Protein AF-A0A520A4F1-F1 (afdb_monomer_lite)

Sequence (373 aa):
MKKTLIKIIIFLSLLLLVQLSFAQDQNRQKASIIMQDRTLSKILEEIKEKYNVNFSFNNNELQPGRKVSLVVNNENLKQVLDKLCIAANLTWQKVGKHIILKSAPAGPRQSPAISISTIRGQVIDRDSKVPISGALIELIDETVLRTVSSELNGDFSIRKQLVGRYTIRVSQQGFLQAQLPGVLLTAGKDIVLTIELTESSRTVKEVLITRSRDNQKAGNELVGVSARAFSVEETSRYAASLSDPARMALSFAGVSNNNDLNNDIVIRGNSPKGLQWRLEGIEINNPNHFGEEGSSGGGVSMISANMLDRSDFLTGAFPEGFTAPGLAGVVEGRAPGTGFTGVGIGGVVTGAVGGGGLSLVGSVGFSSGGVSS

Foldseek 3Di:
DVVVVVVVVVVVVVVVVVVVVVPPDLQPQWDWDWDAFDFQLVVVVVLCVRSVAAEDEDCVFQVRRDTFGDGGDGGGSVVRQVRRCVRSQWDWDDDPRYIYIGRNDPDPPVPVVQQWAKEKEFEAAPPVRQTDFQKWKWKDDPPDIDIDTAHPRRIDMDGGDGFDFTKIWIDDPQWDIDIDGGPGRDGPDYHYDYHHTYGDPDDDDDPPPDPPDPQQDDPDPQAPPQKGKDAQVQCVPDPPSQLFVLCVCCVDPQWDDPDPQKSQTQHVNAHLQLEWEEEPLHTDNEQDDDDDVSDSIHRGGVDGSVQFGMKMKGQDDDDPSPDDPRHRIYIYTYGPPPPPPDDDDDDDDDDDDDDDDDDPPDDDDDDDDDDDD

Secondary structure (DSSP, 8-state):
-HHHHHHHHHHHHHHHHHHHHH---GGG--EEEEEEEEEHHHHHHHHHHHHT-EEEE-HHHH-TT-EEEEEEEEE-HHHHHHHHHHHHTEEEEEETTEEEEEEPP--S-------EEEEEEEEEETTT--B-TT-EEEEE-SS-EEEEE--T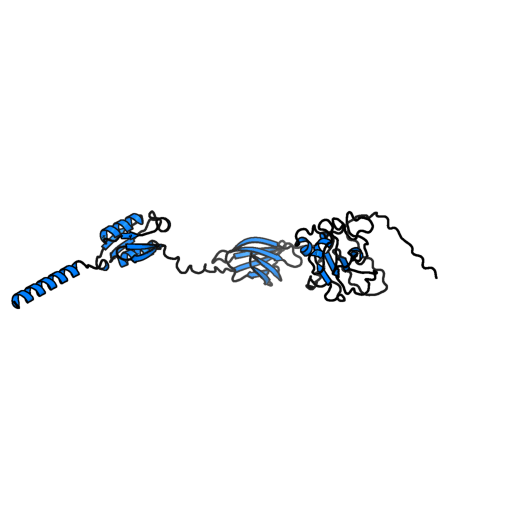TSEEEEEEEESEEEEEEEE-TTBPPEEEEEEEEPTT--EEEEEEEPB---------------TTS-S-TT--TTEEEEEHHHHHHSTT-TT-HHHHHTTSTTEE-S-TTS---EETTB-GGGEEEEETTEEES--EETPPTT-S--SEESS-GGG-SEEEEESS---TT---TT--EEEEEE-TT-------S----PPP--S------------------

Radius of gyration: 42.57 Å; chains: 1; bounding box: 113×38×130 Å

Structure (mmCIF, N/CA/C/O backbone):
data_AF-A0A520A4F1-F1
#
_entry.id   AF-A0A520A4F1-F1
#
loop_
_atom_site.group_PDB
_atom_site.id
_atom_site.type_symbol
_atom_site.label_atom_id
_atom_site.label_alt_id
_atom_site.label_comp_id
_atom_site.label_asym_id
_atom_site.label_entity_id
_atom_site.label_seq_id
_atom_site.pdbx_PDB_ins_code
_atom_site.Cartn_x
_atom_site.Cartn_y
_atom_site.Cartn_z
_atom_site.occupancy
_atom_site.B_iso_or_equiv
_atom_site.auth_seq_id
_atom_site.auth_comp_id
_atom_site.auth_asym_id
_atom_site.auth_atom_id
_atom_site.pdbx_PDB_model_num
ATOM 1 N N . MET A 1 1 ? 81.205 11.493 -60.906 1.00 65.88 1 MET A N 1
ATOM 2 C CA . MET A 1 1 ? 80.530 11.453 -59.586 1.00 65.88 1 MET A CA 1
ATOM 3 C C . MET A 1 1 ? 79.120 12.051 -59.608 1.00 65.88 1 MET A C 1
ATOM 5 O O . MET A 1 1 ? 78.191 11.339 -59.259 1.00 65.88 1 MET A O 1
ATOM 9 N N . LYS A 1 2 ? 78.899 13.290 -60.087 1.00 70.62 2 LYS A N 1
ATOM 10 C CA . LYS A 1 2 ? 77.552 13.916 -60.102 1.00 70.62 2 LYS A CA 1
ATOM 11 C C . LYS A 1 2 ? 76.478 13.130 -60.882 1.00 70.62 2 LYS A C 1
ATOM 13 O O . LYS A 1 2 ? 75.366 12.974 -60.396 1.00 70.62 2 LYS A O 1
ATOM 18 N N . LYS A 1 3 ? 76.812 12.568 -62.054 1.00 72.25 3 LYS A N 1
ATOM 19 C CA . LYS A 1 3 ? 75.859 11.782 -62.872 1.00 72.25 3 LYS A CA 1
ATOM 20 C C . LYS A 1 3 ? 75.471 10.438 -62.234 1.00 72.25 3 LYS A C 1
ATOM 22 O O . LYS A 1 3 ? 74.340 9.996 -62.397 1.00 72.25 3 LYS A O 1
ATOM 27 N N . THR A 1 4 ? 76.385 9.802 -61.502 1.00 78.69 4 THR A N 1
ATOM 28 C CA . THR A 1 4 ? 76.130 8.546 -60.777 1.00 78.69 4 THR A CA 1
ATOM 29 C C . THR A 1 4 ? 75.262 8.786 -59.542 1.00 78.69 4 THR A C 1
ATOM 31 O O . THR A 1 4 ? 74.336 8.024 -59.294 1.00 78.69 4 THR A O 1
ATOM 34 N N . LEU A 1 5 ? 75.491 9.899 -58.837 1.00 82.12 5 LEU A N 1
ATOM 35 C CA . LEU A 1 5 ? 74.690 10.307 -57.681 1.00 82.12 5 LEU A CA 1
ATOM 36 C C . LEU A 1 5 ? 73.230 10.610 -58.067 1.00 82.12 5 LEU A C 1
ATOM 38 O O . LEU A 1 5 ? 72.310 10.150 -57.400 1.00 82.12 5 LEU A O 1
ATOM 42 N N . ILE A 1 6 ? 73.009 11.304 -59.189 1.00 85.69 6 ILE A N 1
ATOM 43 C CA . ILE A 1 6 ? 71.658 11.612 -59.692 1.00 85.69 6 ILE A CA 1
ATOM 44 C C . ILE A 1 6 ? 70.889 10.332 -60.057 1.00 85.69 6 ILE A C 1
ATOM 46 O O . ILE A 1 6 ? 69.712 10.213 -59.729 1.00 85.69 6 ILE A O 1
ATOM 50 N N . LYS A 1 7 ? 71.547 9.342 -60.676 1.00 79.00 7 LYS A N 1
ATOM 51 C CA . LYS A 1 7 ? 70.909 8.058 -61.014 1.00 79.00 7 LYS A CA 1
ATOM 52 C C . LYS A 1 7 ? 70.479 7.270 -59.772 1.00 79.00 7 LYS A C 1
ATOM 54 O O . LYS A 1 7 ? 69.404 6.680 -59.783 1.00 79.00 7 LYS A O 1
ATOM 59 N N . ILE A 1 8 ? 71.278 7.296 -58.703 1.00 83.19 8 ILE A N 1
ATOM 60 C CA . ILE A 1 8 ? 70.952 6.620 -57.436 1.00 83.19 8 ILE A CA 1
ATOM 61 C C . ILE A 1 8 ? 69.772 7.306 -56.739 1.00 83.19 8 ILE A C 1
ATOM 63 O O . ILE A 1 8 ? 68.870 6.622 -56.268 1.00 83.19 8 ILE A O 1
ATOM 67 N N . ILE A 1 9 ? 69.728 8.642 -56.731 1.00 84.69 9 ILE A N 1
ATOM 68 C CA . ILE A 1 9 ? 68.615 9.399 -56.133 1.00 84.69 9 ILE A CA 1
ATOM 69 C C . ILE A 1 9 ? 67.300 9.132 -56.880 1.00 84.69 9 ILE A C 1
ATOM 71 O O . ILE A 1 9 ? 66.272 8.925 -56.242 1.00 84.69 9 ILE A O 1
ATOM 75 N N . ILE A 1 10 ? 67.331 9.076 -58.216 1.00 84.69 10 ILE A N 1
ATOM 76 C CA . ILE A 1 10 ? 66.144 8.758 -59.026 1.00 84.69 10 ILE A CA 1
ATOM 77 C C . ILE A 1 10 ? 65.692 7.311 -58.792 1.00 84.69 10 ILE A C 1
ATOM 79 O O . ILE A 1 10 ? 64.500 7.060 -58.661 1.00 84.69 10 ILE A O 1
ATOM 83 N N . PHE A 1 11 ? 66.620 6.356 -58.690 1.00 83.31 11 PHE A N 1
ATOM 84 C CA . PHE A 1 11 ? 66.272 4.963 -58.403 1.00 83.31 11 PHE A CA 1
ATOM 85 C C . PHE A 1 11 ? 65.670 4.797 -56.999 1.00 83.31 11 PHE A C 1
ATOM 87 O O . PHE A 1 11 ? 64.677 4.093 -56.837 1.00 83.31 11 PHE A O 1
ATOM 94 N N . LEU A 1 12 ? 66.217 5.489 -55.995 1.00 81.25 12 LEU A N 1
ATOM 95 C CA . LEU A 1 12 ? 65.713 5.444 -54.623 1.00 81.25 12 LEU A CA 1
ATOM 96 C C . LEU A 1 12 ? 64.347 6.139 -54.486 1.00 81.25 12 LEU A C 1
ATOM 98 O O . LEU A 1 12 ? 63.491 5.643 -53.757 1.00 81.25 12 LEU A O 1
ATOM 102 N N . SER A 1 13 ? 64.102 7.237 -55.215 1.00 78.69 13 SER A N 1
ATOM 103 C CA . SER A 1 13 ? 62.784 7.889 -55.227 1.00 78.69 13 SER A CA 1
ATOM 104 C C . SER A 1 13 ? 61.736 7.050 -55.961 1.00 78.69 13 SER A C 1
ATOM 106 O O . SER A 1 13 ? 60.597 6.961 -55.504 1.00 78.69 13 SER A O 1
ATOM 108 N N . LEU A 1 14 ? 62.129 6.360 -57.038 1.00 78.44 14 LEU A N 1
ATOM 109 C CA . LEU A 1 14 ? 61.260 5.430 -57.755 1.00 78.44 14 LEU A CA 1
ATOM 110 C C . LEU A 1 14 ? 60.917 4.206 -56.888 1.00 78.44 14 LEU A C 1
ATOM 112 O O . LEU A 1 14 ? 59.767 3.776 -56.866 1.00 78.44 14 LEU A O 1
ATOM 116 N N . LEU A 1 15 ? 61.875 3.699 -56.104 1.00 74.81 15 LEU A N 1
ATOM 117 C CA . LEU A 1 15 ? 61.645 2.618 -55.140 1.00 74.81 15 LEU A CA 1
ATOM 118 C C . LEU A 1 15 ? 60.702 3.054 -53.998 1.00 74.81 15 LEU A C 1
ATOM 120 O O . LEU A 1 15 ? 59.860 2.271 -53.559 1.00 74.81 15 LEU A O 1
ATOM 124 N N . LEU A 1 16 ? 60.786 4.318 -53.564 1.00 70.88 16 LEU A N 1
ATOM 125 C CA . LEU A 1 16 ? 59.892 4.907 -52.559 1.00 70.88 16 LEU A CA 1
ATOM 126 C C . LEU A 1 16 ? 58.451 5.076 -53.088 1.00 70.88 16 LEU A C 1
ATOM 128 O O . LEU A 1 16 ? 57.489 4.836 -52.361 1.00 70.88 16 LE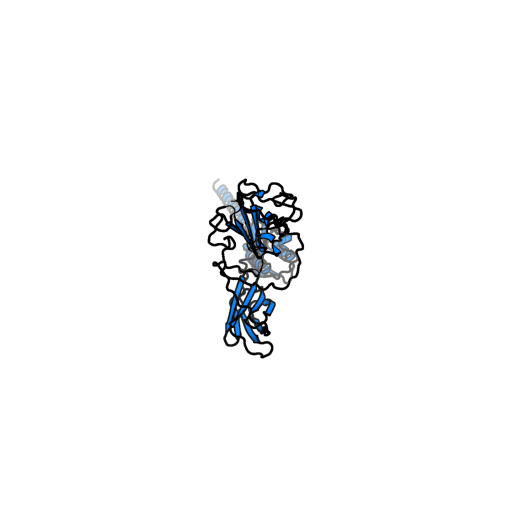U A O 1
ATOM 132 N N . LEU A 1 17 ? 58.292 5.420 -54.372 1.00 64.38 17 LEU A N 1
ATOM 133 C CA . LEU A 1 17 ? 56.993 5.524 -55.056 1.00 64.38 17 LEU A CA 1
ATOM 134 C C . LEU A 1 17 ? 56.294 4.161 -55.226 1.00 64.38 17 LEU A C 1
ATOM 136 O O . LEU A 1 17 ? 55.066 4.082 -55.149 1.00 64.38 17 LEU A O 1
ATOM 140 N N . VAL A 1 18 ? 57.056 3.074 -55.389 1.00 62.28 18 VAL A N 1
ATOM 141 C CA . VAL A 1 18 ? 56.505 1.707 -55.448 1.00 62.28 18 VAL A CA 1
ATOM 142 C C . VAL A 1 18 ? 56.001 1.244 -54.072 1.00 62.28 18 VAL A C 1
ATOM 144 O O . VAL A 1 18 ? 54.952 0.606 -53.992 1.00 62.28 18 VAL A O 1
ATOM 147 N N . GLN A 1 19 ? 56.668 1.625 -52.975 1.00 55.28 19 GLN A N 1
ATOM 148 C CA . GLN A 1 19 ? 56.235 1.306 -51.600 1.00 55.28 19 GLN A CA 1
ATOM 149 C C . GLN A 1 19 ? 54.897 1.980 -51.233 1.00 55.28 19 GLN A C 1
ATOM 151 O O . GLN A 1 19 ? 54.063 1.379 -50.556 1.00 55.28 19 GLN A O 1
ATOM 156 N N . LEU A 1 20 ? 54.640 3.189 -51.746 1.00 50.09 20 LEU A N 1
ATOM 157 C CA . LEU A 1 20 ? 53.364 3.899 -51.570 1.00 50.09 20 LEU A CA 1
ATOM 158 C C . LEU A 1 20 ? 52.185 3.211 -52.283 1.00 50.09 20 LEU A C 1
ATOM 160 O O . LEU A 1 20 ? 51.043 3.368 -51.859 1.00 50.09 20 LEU A O 1
ATOM 164 N N . SER A 1 21 ? 52.446 2.406 -53.318 1.00 50.44 21 SER A N 1
ATOM 165 C CA . SER A 1 21 ? 51.401 1.648 -54.025 1.00 50.44 21 SER A CA 1
ATOM 166 C C . SER A 1 21 ? 50.968 0.383 -53.273 1.00 50.44 21 SER A C 1
ATOM 168 O O . SER A 1 21 ? 49.830 -0.053 -53.425 1.00 50.44 21 SER A O 1
ATOM 170 N N . PHE A 1 22 ? 51.829 -0.176 -52.413 1.00 47.44 22 PHE A N 1
ATOM 171 C CA . PHE A 1 22 ? 51.475 -1.287 -51.515 1.00 47.44 22 PHE A CA 1
ATOM 172 C C . PHE A 1 22 ? 50.854 -0.826 -50.188 1.00 47.44 22 PHE A C 1
ATOM 174 O O . PHE A 1 22 ? 50.345 -1.648 -49.428 1.00 47.44 22 PHE A O 1
ATOM 181 N N . ALA A 1 23 ? 50.795 0.484 -49.940 1.00 43.09 23 ALA A N 1
ATOM 182 C CA . ALA A 1 23 ? 49.946 1.086 -48.918 1.00 43.09 23 ALA A CA 1
ATOM 183 C C . ALA A 1 23 ? 48.540 1.381 -49.481 1.00 43.09 23 ALA A C 1
ATOM 185 O O . ALA A 1 23 ? 48.006 2.477 -49.320 1.00 43.09 23 ALA A O 1
ATOM 186 N N . GLN A 1 24 ? 47.932 0.422 -50.191 1.00 48.03 24 GLN A N 1
ATOM 187 C CA . GLN A 1 24 ? 46.536 0.553 -50.599 1.00 48.03 24 GLN A CA 1
ATOM 188 C C . GLN A 1 24 ? 45.642 0.541 -49.355 1.00 48.03 24 GLN A C 1
ATOM 190 O O . GLN A 1 24 ? 45.487 -0.471 -48.674 1.00 48.03 24 GLN A O 1
ATOM 195 N N . ASP A 1 25 ? 45.049 1.698 -49.073 1.00 51.84 25 ASP A N 1
ATOM 196 C CA . ASP A 1 25 ? 43.982 1.867 -48.098 1.00 51.84 25 ASP A CA 1
ATOM 197 C C . ASP A 1 25 ? 42.851 0.861 -48.383 1.00 51.84 25 ASP A C 1
ATOM 199 O O . ASP A 1 25 ? 42.202 0.910 -49.434 1.00 51.84 25 ASP A O 1
ATOM 203 N N . GLN A 1 26 ? 42.598 -0.049 -47.435 1.00 51.59 26 GLN A N 1
ATOM 204 C CA . GLN A 1 26 ? 41.524 -1.053 -47.511 1.00 51.59 26 GLN A CA 1
ATOM 205 C C . GLN A 1 26 ? 40.138 -0.432 -47.756 1.00 51.59 26 GLN A C 1
ATOM 207 O O . GLN A 1 26 ? 39.210 -1.113 -48.185 1.00 51.59 26 GLN A O 1
ATOM 212 N N . ASN A 1 27 ? 39.994 0.876 -47.538 1.00 53.12 27 ASN A N 1
ATOM 213 C CA . ASN A 1 27 ? 38.765 1.624 -47.758 1.00 53.12 27 ASN A CA 1
ATOM 214 C C . ASN A 1 27 ? 38.456 1.943 -49.242 1.00 53.12 27 ASN A C 1
ATOM 216 O O . ASN A 1 27 ? 37.403 2.511 -49.535 1.00 53.12 27 ASN A O 1
ATOM 220 N N . ARG A 1 28 ? 39.342 1.593 -50.192 1.00 54.12 28 ARG A N 1
ATOM 221 C CA . ARG A 1 28 ? 39.099 1.746 -51.646 1.00 54.12 28 ARG A CA 1
ATOM 222 C C . ARG A 1 28 ? 38.634 0.472 -52.355 1.00 54.12 28 ARG A C 1
ATOM 224 O O . ARG A 1 28 ? 38.120 0.572 -53.469 1.00 54.12 28 ARG A O 1
ATOM 231 N N . GLN A 1 29 ? 38.795 -0.700 -51.741 1.00 56.78 29 GLN A N 1
ATOM 232 C CA . GLN A 1 29 ? 38.310 -1.960 -52.306 1.00 56.78 29 GLN A CA 1
ATOM 233 C C . GLN A 1 29 ? 36.780 -1.984 -52.233 1.00 56.78 29 GLN A C 1
ATOM 235 O O . GLN A 1 29 ? 36.210 -1.725 -51.175 1.00 56.78 29 GLN A O 1
ATOM 240 N N . LYS A 1 30 ? 36.111 -2.249 -53.359 1.00 53.59 30 LYS A N 1
ATOM 241 C CA . LYS A 1 30 ? 34.648 -2.306 -53.432 1.00 53.59 30 LYS A CA 1
ATOM 242 C C . LYS A 1 30 ? 34.179 -3.725 -53.712 1.00 53.59 30 LYS A C 1
ATOM 244 O O . LYS A 1 30 ? 34.773 -4.431 -54.524 1.00 53.59 30 LYS A O 1
ATOM 249 N N . ALA A 1 31 ? 33.099 -4.127 -53.055 1.00 56.66 31 ALA A N 1
ATOM 250 C CA . ALA A 1 31 ? 32.526 -5.455 -53.188 1.00 56.66 31 ALA A CA 1
ATOM 251 C C . ALA A 1 31 ? 31.014 -5.387 -53.372 1.00 56.66 31 ALA A C 1
ATOM 253 O O . ALA A 1 31 ? 30.330 -4.688 -52.630 1.00 56.66 31 ALA A O 1
ATOM 254 N N . SER A 1 32 ? 30.485 -6.178 -54.302 1.00 46.00 32 SER A N 1
ATOM 255 C CA . SER A 1 32 ? 29.077 -6.582 -54.279 1.00 46.00 32 SER A CA 1
ATOM 256 C C . SER A 1 32 ? 28.985 -7.942 -53.600 1.00 46.00 32 SER A C 1
ATOM 258 O O . SER A 1 32 ? 29.746 -8.851 -53.948 1.00 46.00 32 SER A O 1
ATOM 260 N N . ILE A 1 33 ? 28.127 -8.058 -52.591 1.00 57.69 33 ILE A N 1
ATOM 261 C CA . ILE A 1 33 ? 27.865 -9.304 -51.875 1.00 57.69 33 ILE A CA 1
ATOM 262 C C . ILE A 1 33 ? 26.383 -9.346 -51.494 1.00 57.69 33 ILE A C 1
ATOM 264 O O . ILE A 1 33 ? 25.881 -8.453 -50.814 1.00 57.69 33 ILE A O 1
ATOM 268 N N . ILE A 1 34 ? 25.685 -10.394 -51.923 1.00 53.62 34 ILE A N 1
ATOM 269 C CA . ILE A 1 34 ? 24.286 -10.638 -51.567 1.00 53.62 34 ILE A CA 1
ATOM 270 C C . ILE A 1 34 ? 24.275 -11.843 -50.628 1.00 53.62 34 ILE A C 1
ATOM 272 O O . ILE A 1 34 ? 24.463 -12.972 -51.072 1.00 53.62 34 ILE A O 1
ATOM 276 N N . MET A 1 35 ? 24.076 -11.609 -49.331 1.00 58.72 35 MET A N 1
ATOM 277 C CA . MET A 1 35 ? 23.984 -12.666 -48.322 1.00 58.72 35 MET A CA 1
ATOM 278 C C . MET A 1 35 ? 22.617 -12.602 -47.637 1.00 58.72 35 MET A C 1
ATOM 280 O O . MET A 1 35 ? 22.365 -11.745 -46.793 1.00 58.72 35 MET A O 1
ATOM 284 N N . GLN A 1 36 ? 21.721 -13.515 -48.011 1.00 54.91 36 GLN A N 1
ATOM 285 C CA . GLN A 1 36 ? 20.401 -13.667 -47.394 1.00 54.91 36 GLN A CA 1
ATOM 286 C C . GLN A 1 36 ? 20.412 -14.863 -46.432 1.00 54.91 36 GLN A C 1
ATOM 288 O O . GLN A 1 36 ? 20.886 -15.943 -46.788 1.00 54.91 36 GLN A O 1
ATOM 293 N N . ASP A 1 37 ? 19.894 -14.661 -45.218 1.00 52.69 37 ASP A N 1
ATOM 294 C CA . ASP A 1 37 ? 19.676 -15.711 -44.209 1.00 52.69 37 ASP A CA 1
ATOM 295 C C . ASP A 1 37 ? 20.934 -16.537 -43.837 1.00 52.69 37 ASP A C 1
ATOM 297 O O . ASP A 1 37 ? 20.885 -17.754 -43.636 1.00 52.69 37 ASP A O 1
ATOM 301 N N . ARG A 1 38 ? 22.102 -15.883 -43.763 1.00 68.44 38 ARG A N 1
ATOM 302 C CA . ARG A 1 38 ? 23.380 -16.511 -43.378 1.00 68.44 38 ARG A CA 1
ATOM 303 C C . ARG A 1 38 ? 23.694 -16.258 -41.906 1.00 68.44 38 ARG A C 1
ATOM 305 O O . ARG A 1 38 ? 23.289 -15.245 -41.340 1.00 68.44 38 ARG A O 1
ATOM 312 N N . THR A 1 39 ? 24.417 -17.183 -41.272 1.00 77.06 39 THR A N 1
ATOM 313 C CA . THR A 1 39 ? 24.894 -16.987 -39.896 1.00 77.06 39 THR A CA 1
ATOM 314 C C . THR A 1 39 ? 25.915 -15.856 -39.862 1.00 77.06 39 THR A C 1
ATOM 316 O O . THR A 1 39 ? 26.747 -15.742 -40.765 1.00 77.06 39 THR A O 1
ATOM 319 N N . LEU A 1 40 ? 25.877 -15.041 -38.809 1.00 77.50 40 LEU A N 1
ATOM 320 C CA . LEU A 1 40 ? 26.806 -13.931 -38.605 1.00 77.50 40 LEU A CA 1
ATOM 321 C C . LEU A 1 40 ? 28.266 -14.387 -38.733 1.00 77.50 40 LEU A C 1
ATOM 323 O O . LEU A 1 40 ? 29.062 -13.702 -39.365 1.00 77.50 40 LEU A O 1
ATOM 327 N N . SER A 1 41 ? 28.595 -15.578 -38.226 1.00 76.50 41 SER A N 1
ATOM 328 C CA . SER A 1 41 ? 29.915 -16.198 -38.392 1.00 76.50 41 SER A CA 1
ATOM 329 C C . SER A 1 41 ? 30.378 -16.292 -39.851 1.00 76.50 41 SER A C 1
ATOM 331 O O . SER A 1 41 ? 31.491 -15.877 -40.159 1.00 76.50 41 SER A O 1
ATOM 333 N N . LYS A 1 42 ? 29.514 -16.773 -40.753 1.00 79.19 42 LYS A N 1
ATOM 334 C CA . LYS A 1 42 ? 29.827 -16.949 -42.179 1.00 79.19 42 LYS A CA 1
ATOM 335 C C . LYS A 1 42 ? 29.964 -15.609 -42.893 1.00 79.19 42 LYS A C 1
ATOM 337 O O . LYS A 1 42 ? 30.864 -15.429 -43.701 1.00 79.19 42 LYS A O 1
ATOM 342 N N . ILE A 1 43 ? 29.116 -14.641 -42.542 1.00 79.88 43 ILE A N 1
ATOM 343 C CA . ILE A 1 43 ? 29.185 -13.287 -43.107 1.00 79.88 43 ILE A CA 1
ATOM 344 C C . ILE A 1 43 ? 30.510 -12.612 -42.724 1.00 79.88 43 ILE A C 1
ATOM 346 O O . ILE A 1 43 ? 31.154 -11.983 -43.562 1.00 79.88 43 ILE A O 1
ATOM 350 N N . LEU A 1 44 ? 30.942 -12.755 -41.467 1.00 82.88 44 LEU A N 1
ATOM 351 C CA . LEU A 1 44 ? 32.222 -12.216 -41.000 1.00 82.88 44 LEU A CA 1
ATOM 352 C C . LEU A 1 44 ? 33.422 -12.915 -41.654 1.00 82.88 44 LEU A C 1
ATOM 354 O O . LEU A 1 44 ? 34.422 -12.257 -41.934 1.00 82.88 44 LEU A O 1
ATOM 358 N N . GLU A 1 45 ? 33.323 -14.215 -41.927 1.00 82.06 45 GLU A N 1
ATOM 359 C CA . GLU A 1 45 ? 34.345 -14.981 -42.645 1.00 82.06 45 GLU A CA 1
ATOM 360 C C . GLU A 1 45 ? 34.500 -14.502 -44.099 1.00 82.06 45 GLU A C 1
ATOM 362 O O . GLU A 1 45 ? 35.607 -14.164 -44.517 1.00 82.06 45 GLU A O 1
ATOM 367 N N . GLU A 1 46 ? 33.393 -14.320 -44.825 1.00 80.00 46 GLU A N 1
ATOM 368 C CA . GLU A 1 46 ? 33.408 -13.796 -46.200 1.00 80.00 46 GLU A CA 1
ATOM 369 C C . GLU A 1 46 ? 33.963 -12.357 -46.276 1.00 80.00 46 GLU A C 1
ATOM 371 O O . GLU A 1 46 ? 34.718 -12.011 -47.190 1.00 80.00 46 GLU A O 1
ATOM 376 N N . ILE A 1 47 ? 33.647 -11.501 -45.294 1.00 82.06 47 ILE A N 1
ATOM 377 C CA . ILE A 1 47 ? 34.207 -10.139 -45.221 1.00 82.06 47 ILE A CA 1
ATOM 378 C C . ILE A 1 47 ? 35.705 -10.183 -44.880 1.00 82.06 47 ILE A C 1
ATOM 380 O O . ILE A 1 47 ? 36.479 -9.393 -45.432 1.00 82.06 47 ILE A O 1
ATOM 384 N N . LYS A 1 48 ? 36.132 -11.108 -44.009 1.00 83.62 48 LYS A N 1
ATOM 385 C CA . LYS A 1 48 ? 37.544 -11.306 -43.648 1.00 83.62 48 LYS A CA 1
ATOM 386 C C . LYS A 1 48 ? 38.381 -11.664 -44.869 1.00 83.62 48 LYS A C 1
ATOM 388 O O . LYS A 1 48 ? 39.426 -11.047 -45.067 1.00 83.62 48 LYS A O 1
ATOM 393 N N . GLU A 1 49 ? 37.924 -12.611 -45.686 1.00 82.25 49 GLU A N 1
ATOM 394 C CA . GLU A 1 49 ? 38.640 -13.034 -46.893 1.00 82.25 49 GLU A CA 1
ATOM 395 C C . GLU A 1 49 ? 38.711 -11.916 -47.933 1.00 82.25 49 GLU A C 1
ATOM 397 O O . GLU A 1 49 ? 39.781 -11.621 -48.466 1.00 82.25 49 GLU A O 1
ATOM 402 N N . LYS A 1 50 ? 37.587 -11.238 -48.188 1.00 76.19 50 LYS A N 1
ATOM 403 C CA . LYS A 1 50 ? 37.494 -10.257 -49.274 1.00 76.19 50 LYS A CA 1
ATOM 404 C C . LYS A 1 50 ? 38.255 -8.963 -49.004 1.00 76.19 50 LYS A C 1
ATOM 406 O O . LYS A 1 50 ? 38.808 -8.378 -49.931 1.00 76.19 50 LYS A O 1
ATOM 411 N N . TYR A 1 51 ? 38.266 -8.514 -47.752 1.00 79.12 51 TYR A N 1
ATOM 412 C CA . TYR A 1 51 ? 38.906 -7.259 -47.355 1.00 79.12 51 TYR A CA 1
ATOM 413 C C . TYR A 1 51 ? 40.216 -7.463 -46.594 1.00 79.12 51 TYR A C 1
ATOM 415 O O . TYR A 1 51 ? 40.837 -6.479 -46.204 1.00 79.12 51 TYR A O 1
ATOM 423 N N . ASN A 1 52 ? 40.658 -8.711 -46.394 1.00 81.12 52 ASN A N 1
ATOM 424 C CA . ASN A 1 52 ? 41.871 -9.064 -45.656 1.00 81.12 52 ASN A CA 1
ATOM 425 C C . ASN A 1 52 ? 41.929 -8.398 -44.263 1.00 81.12 52 ASN A C 1
ATOM 427 O O . ASN A 1 52 ? 42.853 -7.641 -43.947 1.00 81.12 52 ASN A O 1
ATOM 431 N N . VAL A 1 53 ? 40.896 -8.636 -43.448 1.00 81.69 53 VAL A N 1
ATOM 432 C CA . VAL A 1 53 ? 40.730 -8.052 -42.102 1.00 81.69 53 VAL A CA 1
ATOM 433 C C . VAL A 1 53 ? 40.473 -9.116 -41.048 1.00 81.69 53 VAL A C 1
ATOM 435 O O . VAL A 1 53 ? 39.816 -10.114 -41.312 1.00 81.69 53 VAL A O 1
ATOM 438 N N . ASN A 1 54 ? 40.941 -8.887 -39.820 1.00 82.44 54 ASN A N 1
ATOM 439 C CA . ASN A 1 54 ? 40.670 -9.793 -38.706 1.00 82.44 54 ASN A CA 1
ATOM 440 C C . ASN A 1 54 ? 39.573 -9.235 -37.803 1.00 82.44 54 ASN A C 1
ATOM 442 O O . ASN A 1 54 ? 39.661 -8.094 -37.355 1.00 82.44 54 ASN A O 1
ATOM 446 N N . PHE A 1 55 ? 38.576 -10.054 -37.478 1.00 85.25 55 PHE A N 1
ATOM 447 C CA . PHE A 1 55 ? 37.535 -9.704 -36.515 1.00 85.25 55 PHE A CA 1
ATOM 448 C C . PHE A 1 55 ? 37.898 -10.196 -35.114 1.00 85.25 55 PHE A C 1
ATOM 450 O O . PHE A 1 55 ? 38.410 -11.302 -34.953 1.00 85.25 55 PHE A O 1
ATOM 457 N N . SER A 1 56 ? 37.620 -9.374 -34.106 1.00 83.19 56 SER A N 1
ATOM 458 C CA . SER A 1 56 ? 37.677 -9.746 -32.693 1.00 83.19 56 SER A CA 1
ATOM 459 C C . SER A 1 56 ? 36.334 -9.428 -32.050 1.00 83.19 56 SER A C 1
ATOM 461 O O . SER A 1 56 ? 35.807 -8.328 -32.225 1.00 83.19 56 SER A O 1
ATOM 463 N N . PHE A 1 57 ? 35.753 -10.398 -31.352 1.00 81.75 57 PHE A N 1
ATOM 464 C CA . PHE A 1 57 ? 34.438 -10.273 -30.735 1.00 81.75 57 PHE A CA 1
ATOM 465 C C . PHE A 1 57 ? 34.300 -11.226 -29.547 1.00 81.75 57 PHE A C 1
ATOM 467 O O . PHE A 1 57 ? 34.962 -12.261 -29.487 1.00 81.75 57 PHE A O 1
ATOM 474 N N . ASN A 1 58 ? 33.429 -10.880 -28.600 1.00 75.06 58 ASN A N 1
ATOM 475 C CA . ASN A 1 58 ? 33.090 -11.754 -27.482 1.00 75.06 58 ASN A CA 1
ATOM 476 C C . ASN A 1 58 ? 31.983 -12.737 -27.909 1.00 75.06 58 ASN A C 1
ATOM 478 O O . ASN A 1 58 ? 30.867 -12.323 -28.235 1.00 75.06 58 ASN A O 1
ATOM 482 N N . ASN A 1 59 ? 32.280 -14.042 -27.893 1.00 69.44 59 ASN A N 1
ATOM 483 C CA . ASN A 1 59 ? 31.334 -15.100 -28.277 1.00 69.44 59 ASN A CA 1
ATOM 484 C C . ASN A 1 59 ? 30.051 -15.097 -27.431 1.00 69.44 59 ASN A C 1
ATOM 486 O O . ASN A 1 59 ? 28.988 -15.442 -27.946 1.00 69.44 59 ASN A O 1
ATOM 490 N N . ASN A 1 60 ? 30.140 -14.665 -26.170 1.00 61.59 60 ASN A N 1
ATOM 491 C CA . ASN A 1 60 ? 28.999 -14.609 -25.257 1.00 61.59 60 ASN A CA 1
ATOM 492 C C . ASN A 1 60 ? 28.057 -13.432 -25.562 1.00 61.59 60 ASN A C 1
ATOM 494 O O . ASN A 1 60 ? 26.886 -13.475 -25.197 1.00 61.59 60 ASN A O 1
ATOM 498 N N . GLU A 1 61 ? 28.545 -12.395 -26.249 1.00 63.16 61 GLU A N 1
ATOM 499 C CA . GLU A 1 61 ? 27.778 -11.177 -26.536 1.00 63.16 61 GLU A CA 1
ATOM 500 C C . GLU A 1 61 ? 27.175 -11.174 -27.946 1.00 63.16 61 GLU A C 1
ATOM 502 O O . GLU A 1 61 ? 26.060 -10.692 -28.135 1.00 63.16 61 GLU A O 1
ATOM 507 N N . LEU A 1 62 ? 27.882 -11.713 -28.948 1.00 67.00 62 LEU A N 1
ATOM 508 C CA . LEU A 1 62 ? 27.480 -11.579 -30.355 1.00 67.00 62 LEU A CA 1
ATOM 509 C C . LEU A 1 62 ? 26.685 -12.761 -30.928 1.00 67.00 62 LEU A C 1
ATOM 511 O O . LEU A 1 62 ? 26.176 -12.635 -32.039 1.00 67.00 62 LEU A O 1
ATOM 515 N N . GLN A 1 63 ? 26.560 -13.878 -30.197 1.00 64.06 63 GLN A N 1
ATOM 516 C CA . GLN A 1 63 ? 25.850 -15.101 -30.619 1.00 64.06 63 GLN A CA 1
ATOM 517 C C . GLN A 1 63 ? 26.078 -15.447 -32.113 1.00 64.06 63 GLN A C 1
ATOM 519 O O . GLN A 1 63 ? 25.203 -15.212 -32.950 1.00 64.06 63 GLN A O 1
ATOM 524 N N . PRO A 1 64 ? 27.229 -16.045 -32.478 1.00 62.34 64 PRO A N 1
ATOM 525 C CA . PRO A 1 64 ? 27.663 -16.220 -33.875 1.00 62.34 64 PRO A CA 1
ATOM 526 C C . PRO A 1 64 ? 26.695 -16.995 -34.794 1.00 62.34 64 PRO A C 1
ATOM 528 O O . PRO A 1 64 ? 26.805 -16.909 -36.018 1.00 62.34 64 PRO A O 1
ATOM 531 N N . GLY A 1 65 ? 25.751 -17.748 -34.216 1.00 61.78 65 GLY A N 1
ATOM 532 C CA . GLY A 1 65 ? 24.692 -18.472 -34.926 1.00 61.78 65 GLY A CA 1
ATOM 533 C C . GLY A 1 65 ? 23.488 -17.619 -35.348 1.00 61.78 65 GLY A C 1
ATOM 534 O O . GLY A 1 65 ? 22.624 -18.119 -36.067 1.00 61.78 65 GLY A O 1
ATOM 535 N N . ARG A 1 66 ? 23.411 -16.343 -34.941 1.00 72.25 66 ARG A N 1
ATOM 536 C CA . ARG A 1 66 ? 22.334 -15.431 -35.345 1.00 72.25 66 ARG A CA 1
ATOM 537 C C . ARG A 1 66 ? 22.337 -15.255 -36.862 1.00 72.25 66 ARG A C 1
ATOM 539 O O . ARG A 1 66 ? 23.371 -14.943 -37.452 1.00 72.25 66 ARG A O 1
ATOM 546 N N . LYS A 1 67 ? 21.175 -15.429 -37.490 1.00 73.75 67 LYS A N 1
ATOM 547 C CA . LYS A 1 67 ? 21.011 -15.169 -38.920 1.00 73.75 67 LYS A CA 1
ATOM 548 C C . LYS A 1 67 ? 20.867 -13.672 -39.173 1.00 73.75 67 LYS A C 1
ATOM 550 O O . LYS A 1 67 ? 20.118 -12.991 -38.473 1.00 73.75 67 LYS A O 1
ATOM 555 N N . VAL A 1 68 ? 21.593 -13.165 -40.160 1.00 73.88 68 VAL A N 1
ATOM 556 C CA . VAL A 1 68 ? 21.552 -11.763 -40.585 1.00 73.88 68 VAL A CA 1
ATOM 557 C C . VAL A 1 68 ? 21.438 -11.743 -42.104 1.00 73.88 68 VAL A C 1
ATOM 559 O O . VAL A 1 68 ? 22.051 -12.555 -42.795 1.00 73.88 68 VAL A O 1
ATOM 562 N N . SER A 1 69 ? 20.625 -10.831 -42.627 1.00 69.62 69 SER A N 1
ATOM 563 C CA . SER A 1 69 ? 20.534 -10.589 -44.066 1.00 69.62 69 SER A CA 1
ATOM 564 C C . SER A 1 69 ? 21.219 -9.269 -44.382 1.00 69.62 69 SER A C 1
ATOM 566 O O . SER A 1 69 ? 20.903 -8.245 -43.780 1.00 69.62 69 SER A O 1
ATOM 568 N N . LEU A 1 70 ? 22.167 -9.302 -45.313 1.00 70.81 70 LEU A N 1
ATOM 569 C CA . LEU A 1 70 ? 22.947 -8.150 -45.731 1.00 70.81 70 LEU A CA 1
ATOM 570 C C . LEU A 1 70 ? 22.989 -8.099 -47.260 1.00 70.81 70 LEU A C 1
ATOM 572 O O . LEU A 1 70 ? 23.411 -9.047 -47.923 1.00 70.81 70 LEU A O 1
ATOM 576 N N . VAL A 1 71 ? 22.565 -6.966 -47.814 1.00 69.56 71 VAL A N 1
ATOM 577 C CA . VAL A 1 71 ? 22.665 -6.677 -49.247 1.00 69.56 71 VAL A CA 1
ATOM 578 C C . VAL A 1 71 ? 23.687 -5.564 -49.434 1.00 69.56 71 VAL A C 1
ATOM 580 O O . VAL A 1 71 ? 23.485 -4.440 -48.970 1.00 69.56 71 VAL A O 1
ATOM 583 N N . VAL A 1 72 ? 24.788 -5.895 -50.104 1.00 68.94 72 VAL A N 1
ATOM 584 C CA . VAL A 1 72 ? 25.907 -4.993 -50.371 1.00 68.94 72 VAL A CA 1
ATOM 585 C C . VAL A 1 72 ? 26.092 -4.849 -51.876 1.00 68.94 72 VAL A C 1
ATOM 587 O O . VAL A 1 72 ? 26.312 -5.845 -52.566 1.00 68.94 72 VAL A O 1
ATOM 590 N N . ASN A 1 73 ? 26.082 -3.615 -52.384 1.00 66.88 73 ASN A N 1
ATOM 591 C CA . ASN A 1 73 ? 26.237 -3.331 -53.812 1.00 66.88 73 ASN A CA 1
ATOM 592 C C . ASN A 1 73 ? 27.427 -2.393 -54.058 1.00 66.88 73 ASN A C 1
ATOM 594 O O . ASN A 1 73 ? 27.279 -1.176 -53.999 1.00 66.88 73 ASN A O 1
ATOM 598 N N . ASN A 1 74 ? 28.591 -2.951 -54.406 1.00 65.62 74 ASN A N 1
ATOM 599 C CA . ASN A 1 74 ? 29.805 -2.200 -54.753 1.00 65.62 74 ASN A CA 1
ATOM 600 C C . ASN A 1 74 ? 30.272 -1.217 -53.655 1.00 65.62 74 ASN A C 1
ATOM 602 O O . ASN A 1 74 ? 30.583 -0.055 -53.925 1.00 65.62 74 ASN A O 1
ATOM 606 N N . GLU A 1 75 ? 30.327 -1.685 -52.409 1.00 75.44 75 GLU A N 1
ATOM 607 C CA . GLU A 1 75 ? 30.589 -0.842 -51.234 1.00 75.44 75 GLU A CA 1
ATOM 608 C C . GLU A 1 75 ? 31.977 -1.075 -50.644 1.00 75.44 75 GLU A C 1
ATOM 610 O O . GLU A 1 75 ? 32.570 -2.148 -50.795 1.00 75.44 75 GLU A O 1
ATOM 615 N N . ASN A 1 76 ? 32.512 -0.050 -49.980 1.00 79.31 76 ASN A N 1
ATOM 616 C CA . ASN A 1 76 ? 33.773 -0.153 -49.254 1.00 79.31 76 ASN A CA 1
ATOM 617 C C . ASN A 1 76 ? 33.590 -0.836 -47.893 1.00 79.31 76 ASN A C 1
ATOM 619 O O . ASN A 1 76 ? 32.484 -0.902 -47.360 1.00 79.31 76 ASN A O 1
ATOM 623 N N . LEU A 1 77 ? 34.687 -1.318 -47.305 1.00 78.62 77 LEU A N 1
ATOM 624 C CA . LEU A 1 77 ? 34.662 -2.024 -46.021 1.00 78.62 77 LEU A CA 1
ATOM 625 C C . LEU A 1 77 ? 33.882 -1.254 -44.944 1.00 78.62 77 LEU A C 1
ATOM 627 O O . LEU A 1 77 ? 33.082 -1.844 -44.228 1.00 78.62 77 LEU A O 1
ATOM 631 N N . LYS A 1 78 ? 34.076 0.068 -44.850 1.00 81.06 78 LYS A N 1
ATOM 632 C CA . LYS A 1 78 ? 33.371 0.908 -43.876 1.00 81.06 78 LYS A CA 1
ATOM 633 C C . LYS A 1 78 ? 31.850 0.839 -44.064 1.00 81.06 78 LYS A C 1
ATOM 635 O O . LYS A 1 78 ? 31.131 0.620 -43.100 1.00 81.06 78 LYS A O 1
ATOM 640 N N . GLN A 1 79 ? 31.373 0.992 -45.296 1.00 77.94 79 GLN A N 1
ATOM 641 C CA . GLN A 1 79 ? 29.952 0.935 -45.647 1.00 77.94 79 GLN A CA 1
ATOM 642 C C . GLN A 1 79 ? 29.354 -0.448 -45.366 1.00 77.94 79 GLN A C 1
ATOM 644 O O . GLN A 1 79 ? 28.262 -0.541 -44.805 1.00 77.94 79 GLN A O 1
ATOM 649 N N . VAL A 1 80 ? 30.096 -1.517 -45.675 1.00 82.19 80 VAL A N 1
ATOM 650 C CA . VAL A 1 80 ? 29.688 -2.895 -45.367 1.00 82.19 80 VAL A CA 1
ATOM 651 C C . VAL A 1 80 ? 29.547 -3.108 -43.862 1.00 82.19 80 VAL A C 1
ATOM 653 O O . VAL A 1 80 ? 28.537 -3.647 -43.413 1.00 82.19 80 VAL A O 1
ATOM 656 N N . LEU A 1 81 ? 30.531 -2.658 -43.077 1.00 83.12 81 LEU A N 1
ATOM 657 C CA . LEU A 1 81 ? 30.510 -2.769 -41.618 1.00 83.12 81 LEU A CA 1
ATOM 658 C C . LEU A 1 81 ? 29.392 -1.935 -40.999 1.00 83.12 81 LEU A C 1
ATOM 660 O O . LEU A 1 81 ? 28.711 -2.430 -40.106 1.00 83.12 81 LEU A O 1
ATOM 664 N N . ASP A 1 82 ? 29.163 -0.715 -41.491 1.00 81.44 82 ASP A N 1
ATOM 665 C CA . ASP A 1 82 ? 28.076 0.151 -41.031 1.00 81.44 82 ASP A CA 1
ATOM 666 C C . ASP A 1 82 ? 26.714 -0.533 -41.255 1.00 81.44 82 ASP A C 1
ATOM 668 O O . ASP A 1 82 ? 25.908 -0.631 -40.328 1.00 81.44 82 ASP A O 1
ATOM 672 N N . LYS A 1 83 ? 26.476 -1.109 -42.442 1.00 78.44 83 LYS A N 1
ATOM 673 C CA . LYS A 1 83 ? 25.232 -1.840 -42.741 1.00 78.44 83 LYS A CA 1
ATOM 674 C C . LYS A 1 83 ? 25.077 -3.127 -41.937 1.00 78.44 83 LYS A C 1
ATOM 676 O O . LYS A 1 83 ? 23.989 -3.402 -41.434 1.00 78.44 83 LYS A O 1
ATOM 681 N N . LEU A 1 84 ? 26.151 -3.903 -41.794 1.00 82.75 84 LEU A N 1
ATOM 682 C CA . LEU A 1 84 ? 26.151 -5.122 -40.986 1.00 82.75 84 LEU A CA 1
ATOM 683 C C . LEU A 1 84 ? 25.851 -4.807 -39.518 1.00 82.75 84 LEU A C 1
ATOM 685 O O . LEU A 1 84 ? 25.052 -5.497 -38.890 1.00 82.75 84 LEU A O 1
ATOM 689 N N . CYS A 1 85 ? 26.444 -3.741 -38.987 1.00 80.62 85 CYS A N 1
ATOM 690 C CA . CYS A 1 85 ? 26.245 -3.315 -37.609 1.00 80.62 85 CYS A CA 1
ATOM 691 C C . CYS A 1 85 ? 24.824 -2.806 -37.354 1.00 80.62 85 CYS A C 1
ATOM 693 O O . CYS A 1 85 ? 24.251 -3.130 -36.317 1.00 80.62 85 CYS A O 1
ATOM 695 N N . ILE A 1 86 ? 24.208 -2.115 -38.317 1.00 77.25 86 ILE A N 1
ATOM 696 C CA . ILE A 1 86 ? 22.789 -1.739 -38.243 1.00 77.25 86 ILE A CA 1
ATOM 697 C C . ILE A 1 86 ? 21.894 -2.988 -38.252 1.00 77.25 86 ILE A C 1
ATOM 699 O O . ILE A 1 86 ? 21.017 -3.120 -37.402 1.00 77.25 86 ILE A O 1
ATOM 703 N N . ALA A 1 87 ? 22.133 -3.935 -39.166 1.00 73.75 87 ALA A N 1
ATOM 704 C CA . ALA A 1 87 ? 21.319 -5.147 -39.289 1.00 73.75 87 ALA A CA 1
ATOM 705 C C . ALA A 1 87 ? 21.450 -6.094 -38.079 1.00 73.75 87 ALA A C 1
ATOM 707 O O . ALA A 1 87 ? 20.497 -6.783 -37.710 1.00 73.75 87 ALA A O 1
ATOM 708 N N . ALA A 1 88 ? 22.628 -6.130 -37.451 1.00 73.75 88 ALA A N 1
ATOM 709 C CA . ALA A 1 88 ? 22.935 -7.008 -36.325 1.00 73.75 88 ALA A CA 1
ATOM 710 C C . ALA A 1 88 ? 22.835 -6.326 -34.943 1.00 73.75 88 ALA A C 1
ATOM 712 O O . ALA A 1 88 ? 23.008 -7.006 -33.932 1.00 73.75 88 ALA A O 1
ATOM 713 N N . ASN A 1 89 ? 22.524 -5.023 -34.881 1.00 77.62 89 ASN A N 1
ATOM 714 C CA . ASN A 1 89 ? 22.542 -4.195 -33.664 1.00 77.62 89 ASN A CA 1
ATOM 715 C C . ASN A 1 89 ? 23.901 -4.219 -32.930 1.00 77.62 89 ASN A C 1
ATOM 717 O O . ASN A 1 89 ? 23.997 -4.476 -31.727 1.00 77.62 89 ASN A O 1
ATOM 721 N N . LEU A 1 90 ? 24.972 -3.984 -33.686 1.00 83.31 90 LEU A N 1
ATOM 722 C CA . LEU A 1 90 ? 26.359 -4.003 -33.226 1.00 83.31 90 LEU A CA 1
ATOM 723 C C . LEU A 1 90 ? 27.004 -2.625 -33.388 1.00 83.31 90 LEU A C 1
ATOM 725 O O . LEU A 1 90 ? 26.516 -1.766 -34.117 1.00 83.31 90 LEU A O 1
ATOM 729 N N . THR A 1 91 ? 28.133 -2.420 -32.722 1.00 81.75 91 THR A N 1
ATOM 730 C CA . THR A 1 91 ? 29.072 -1.336 -33.025 1.00 81.75 91 THR A CA 1
ATOM 731 C C . THR A 1 91 ? 30.424 -1.928 -33.389 1.00 81.75 91 THR A C 1
ATOM 733 O O . THR A 1 91 ? 30.800 -2.996 -32.900 1.00 81.75 91 THR A O 1
ATOM 736 N N . TRP A 1 92 ? 31.161 -1.240 -34.258 1.00 85.38 92 TRP A N 1
ATOM 737 C CA . TRP A 1 92 ? 32.491 -1.660 -34.674 1.00 85.38 92 TRP A CA 1
ATOM 738 C C . TRP A 1 92 ? 33.519 -0.565 -34.400 1.00 85.38 92 TRP A C 1
ATOM 740 O O . TRP A 1 92 ? 33.237 0.626 -34.520 1.00 85.38 92 TRP A O 1
ATOM 750 N N . GLN A 1 93 ? 34.731 -0.979 -34.044 1.00 83.75 93 GLN A N 1
ATOM 751 C CA . GLN A 1 93 ? 35.875 -0.090 -33.881 1.00 83.75 93 GLN A CA 1
ATOM 752 C C . GLN A 1 93 ? 37.101 -0.715 -34.546 1.00 83.75 93 GLN A C 1
ATOM 754 O O . GLN A 1 93 ? 37.464 -1.856 -34.258 1.00 83.75 93 GLN A O 1
ATOM 759 N N . LYS A 1 94 ? 37.762 0.034 -35.433 1.00 83.56 94 LYS A N 1
ATOM 760 C CA . LYS A 1 94 ? 39.027 -0.394 -36.041 1.00 83.56 94 LYS A CA 1
ATOM 761 C C . LYS A 1 94 ? 40.190 -0.069 -35.108 1.00 83.56 94 LYS A C 1
ATOM 763 O O . LYS A 1 94 ? 40.403 1.090 -34.765 1.00 83.56 94 LYS A O 1
ATOM 768 N N . VAL A 1 95 ? 40.961 -1.091 -34.748 1.00 77.62 95 VAL A N 1
ATOM 769 C CA . VAL A 1 95 ? 42.199 -0.984 -33.969 1.00 77.62 95 VAL A CA 1
ATOM 770 C C . VAL A 1 95 ? 43.302 -1.705 -34.751 1.00 77.62 95 VAL A C 1
ATOM 772 O O . VAL A 1 95 ? 43.412 -2.931 -34.738 1.00 77.62 95 VAL A O 1
ATOM 775 N N . GLY A 1 96 ? 44.098 -0.947 -35.512 1.00 74.56 96 GLY A N 1
ATOM 776 C CA . GLY A 1 96 ? 45.129 -1.503 -36.398 1.00 74.56 96 GLY A CA 1
ATOM 777 C C . GLY A 1 96 ? 44.546 -2.376 -37.522 1.00 74.56 96 GLY A C 1
ATOM 778 O O . GLY A 1 96 ? 43.726 -1.904 -38.312 1.00 74.56 96 GLY A O 1
ATOM 779 N N . LYS A 1 97 ? 44.981 -3.647 -37.595 1.00 73.19 97 LYS A N 1
ATOM 780 C CA . LYS A 1 97 ? 44.461 -4.678 -38.525 1.00 73.19 97 LYS A CA 1
ATOM 781 C C . LYS A 1 97 ? 43.231 -5.428 -37.991 1.00 73.19 97 LYS A C 1
ATOM 783 O O . LYS A 1 97 ? 42.702 -6.300 -38.681 1.00 73.19 97 LYS A O 1
ATOM 788 N N . HIS A 1 98 ? 42.798 -5.117 -36.771 1.00 76.00 98 HIS A N 1
ATOM 789 C CA . HIS A 1 98 ? 41.665 -5.769 -36.132 1.00 76.00 98 HIS A CA 1
ATOM 790 C C . HIS A 1 98 ? 40.429 -4.870 -36.164 1.00 76.00 98 HIS A C 1
ATOM 792 O O . HIS A 1 98 ? 40.502 -3.667 -35.900 1.00 76.00 98 HIS A O 1
ATOM 798 N N . ILE A 1 99 ? 39.281 -5.469 -36.460 1.00 85.25 99 ILE A N 1
ATOM 799 C CA . ILE A 1 99 ? 37.961 -4.871 -36.299 1.00 85.25 99 ILE A CA 1
ATOM 800 C C . ILE A 1 99 ? 37.345 -5.498 -35.055 1.00 85.25 99 ILE A C 1
ATOM 802 O O . ILE A 1 99 ? 37.073 -6.698 -35.021 1.00 85.25 99 ILE A O 1
ATOM 806 N N . ILE A 1 100 ? 37.154 -4.684 -34.024 1.00 84.88 100 ILE A N 1
ATOM 807 C CA . ILE A 1 100 ? 36.504 -5.099 -32.787 1.00 84.88 100 ILE A CA 1
ATOM 808 C C . ILE A 1 100 ? 35.006 -4.883 -32.962 1.00 84.88 100 ILE A C 1
ATOM 810 O O . ILE A 1 100 ? 34.581 -3.751 -33.193 1.00 84.88 100 ILE A O 1
ATOM 814 N N . LEU A 1 101 ? 34.222 -5.952 -32.852 1.00 84.56 101 LEU A N 1
ATOM 815 C CA . LEU A 1 101 ? 32.764 -5.888 -32.836 1.00 84.56 101 LEU A CA 1
ATOM 816 C C . LEU A 1 101 ? 32.277 -5.997 -31.394 1.00 84.56 101 LEU A C 1
ATOM 818 O O . LEU A 1 101 ? 32.699 -6.881 -30.649 1.00 84.56 101 LEU A O 1
ATOM 822 N N . LYS A 1 102 ? 31.377 -5.098 -31.013 1.00 80.62 102 LYS A N 1
ATOM 823 C CA . LYS A 1 102 ? 30.722 -5.077 -29.705 1.00 80.62 102 LYS A CA 1
ATOM 824 C C . LYS A 1 102 ? 29.219 -5.024 -29.914 1.00 80.62 102 LYS A C 1
ATOM 826 O O . LYS A 1 102 ? 28.761 -4.513 -30.939 1.00 80.62 102 LYS A O 1
ATOM 831 N N . SER A 1 103 ? 28.439 -5.501 -28.948 1.00 74.31 103 SER A N 1
ATOM 832 C CA . SER A 1 103 ? 27.015 -5.165 -28.929 1.00 74.31 103 SER A CA 1
ATOM 833 C C . SER A 1 103 ? 26.884 -3.646 -28.974 1.00 74.31 103 SER A C 1
ATOM 835 O O . SER A 1 103 ? 27.608 -2.952 -28.250 1.00 74.31 103 SER A O 1
ATOM 837 N N . ALA A 1 104 ? 26.006 -3.111 -29.826 1.00 69.06 104 ALA A N 1
ATOM 838 C CA . ALA A 1 104 ? 25.701 -1.696 -29.724 1.00 69.06 104 ALA A CA 1
ATOM 839 C C . ALA A 1 104 ? 25.248 -1.430 -28.281 1.00 69.06 104 ALA A C 1
ATOM 841 O O . ALA A 1 104 ? 24.476 -2.241 -27.750 1.00 69.06 104 ALA A O 1
ATOM 842 N N . PRO A 1 105 ? 25.717 -0.353 -27.618 1.00 62.66 105 PRO A N 1
ATOM 843 C CA . PRO A 1 105 ? 25.017 0.094 -26.429 1.00 62.66 105 PRO A CA 1
ATOM 844 C C . PRO A 1 105 ? 23.557 0.206 -26.859 1.00 62.66 105 PRO A C 1
ATOM 846 O O . PRO A 1 105 ? 23.276 0.816 -27.897 1.00 62.66 105 PRO A O 1
ATOM 849 N N . ALA A 1 106 ? 22.640 -0.450 -26.134 1.00 56.88 106 ALA A N 1
ATOM 850 C CA . ALA A 1 106 ? 21.226 -0.119 -26.267 1.00 56.88 106 ALA A CA 1
ATOM 851 C C . ALA A 1 106 ? 21.195 1.409 -26.294 1.00 56.88 106 ALA A C 1
ATOM 853 O O . ALA A 1 106 ? 21.850 1.994 -25.430 1.00 56.88 106 ALA A O 1
ATOM 854 N N . GLY A 1 107 ? 20.641 2.013 -27.355 1.00 55.66 107 GLY A N 1
ATOM 855 C CA . GLY A 1 107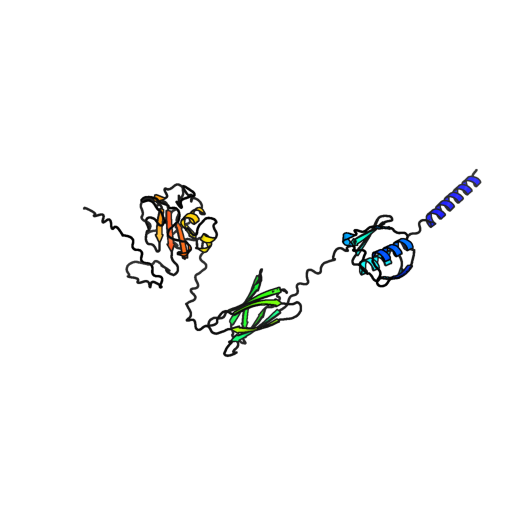 ? 20.779 3.449 -27.618 1.00 55.66 107 GLY A CA 1
ATOM 856 C C . GLY A 1 107 ? 20.233 4.289 -26.456 1.00 55.66 107 GLY A C 1
ATOM 857 O O . GLY A 1 107 ? 20.123 3.816 -25.327 1.00 55.66 107 GLY A O 1
ATOM 858 N N . PRO A 1 108 ? 19.757 5.521 -26.657 1.00 44.44 108 PRO A N 1
ATOM 859 C CA . PRO A 1 108 ? 18.712 5.958 -25.747 1.00 44.44 108 PRO A CA 1
ATOM 860 C C . PRO A 1 108 ? 17.623 4.873 -25.820 1.00 44.44 108 PRO A C 1
ATOM 862 O O . PRO A 1 108 ? 16.896 4.782 -26.810 1.00 44.44 108 PRO A O 1
ATOM 865 N N . ARG A 1 109 ? 17.535 3.994 -24.801 1.00 44.31 109 ARG A N 1
ATOM 866 C CA . ARG A 1 109 ? 16.259 3.396 -24.432 1.00 44.31 109 ARG A CA 1
ATOM 867 C C . ARG A 1 109 ? 15.379 4.624 -24.423 1.00 44.31 109 ARG A C 1
ATOM 869 O O . ARG A 1 109 ? 15.647 5.529 -23.633 1.00 44.31 109 ARG A O 1
ATOM 876 N N . GLN A 1 110 ? 14.441 4.724 -25.363 1.00 46.78 110 GLN A N 1
ATOM 877 C CA . GLN A 1 110 ? 13.319 5.616 -25.148 1.00 46.78 110 GLN A CA 1
ATOM 878 C C . GLN A 1 110 ? 12.906 5.286 -23.723 1.00 46.78 110 GLN A C 1
ATOM 880 O O . GLN A 1 110 ? 12.583 4.122 -23.461 1.00 46.78 110 GLN A O 1
ATOM 885 N N . SER A 1 111 ? 13.123 6.230 -22.793 1.00 45.94 111 SER A N 1
ATOM 886 C CA . SER A 1 111 ? 12.695 6.097 -21.403 1.00 45.94 111 SER A CA 1
ATOM 887 C C . SER A 1 111 ? 11.331 5.456 -21.501 1.00 45.94 111 SER A C 1
ATOM 889 O O . SER A 1 111 ? 10.554 6.026 -22.275 1.00 45.94 111 SER A O 1
ATOM 891 N N . PRO A 1 112 ? 11.121 4.248 -20.927 1.00 47.97 112 PRO A N 1
ATOM 892 C CA . PRO A 1 112 ? 10.018 3.362 -21.298 1.00 47.97 112 P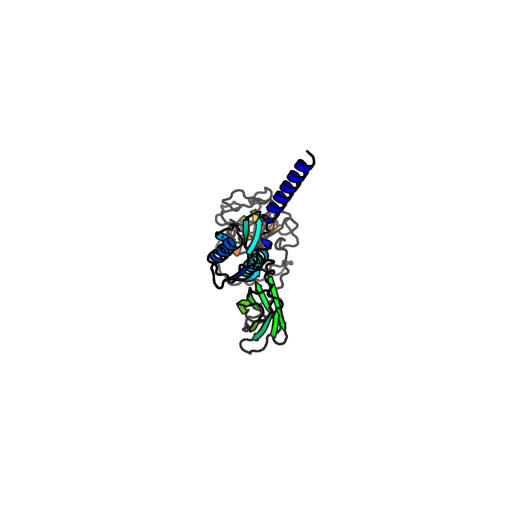RO A CA 1
ATOM 893 C C . PRO A 1 112 ? 8.818 4.248 -21.508 1.00 47.97 112 PRO A C 1
ATOM 895 O O . PRO A 1 112 ? 8.462 4.928 -20.545 1.00 47.97 112 PRO A O 1
ATOM 898 N N . ALA A 1 113 ? 8.387 4.406 -22.774 1.00 52.75 113 ALA A N 1
ATOM 899 C CA . ALA A 1 113 ? 7.496 5.499 -23.141 1.00 52.75 113 ALA A CA 1
ATOM 900 C C . ALA A 1 113 ? 6.380 5.445 -22.120 1.00 52.75 113 ALA A C 1
ATOM 902 O O . ALA A 1 113 ? 5.713 4.408 -22.046 1.00 52.75 113 ALA A O 1
ATOM 903 N N . ILE A 1 114 ? 6.323 6.458 -21.241 1.00 58.38 114 ILE A N 1
ATOM 904 C CA . ILE A 1 114 ? 5.438 6.448 -20.083 1.00 58.38 114 ILE A CA 1
ATOM 905 C C . ILE A 1 114 ? 4.061 6.396 -20.710 1.00 58.38 114 ILE A C 1
ATOM 907 O O . ILE A 1 114 ? 3.546 7.391 -21.220 1.00 58.38 114 ILE A O 1
ATOM 911 N N . SER A 1 115 ? 3.546 5.178 -20.797 1.00 68.56 115 SER A N 1
ATOM 912 C CA . SER A 1 115 ? 2.351 4.887 -21.547 1.00 68.56 115 SER A CA 1
ATOM 913 C C . SER A 1 115 ? 1.259 5.315 -20.606 1.00 68.56 115 SER A C 1
ATOM 915 O O . SER A 1 115 ? 0.927 4.614 -19.656 1.00 68.56 115 SER A O 1
ATOM 917 N N . ILE A 1 116 ? 0.833 6.557 -20.786 1.00 78.69 116 ILE A N 1
ATOM 918 C CA . ILE A 1 116 ? -0.260 7.125 -20.029 1.00 78.69 116 ILE A CA 1
ATOM 919 C C . ILE A 1 116 ? -1.558 6.734 -20.715 1.00 78.69 116 ILE A C 1
ATOM 921 O O . ILE A 1 116 ? -1.691 6.813 -21.936 1.00 78.69 116 ILE A O 1
ATOM 925 N N . SER A 1 117 ? -2.518 6.263 -19.943 1.00 83.81 117 SER A N 1
ATOM 926 C CA . SER A 1 117 ? -3.851 5.912 -20.426 1.00 83.81 117 SER A CA 1
ATOM 927 C C . SER A 1 117 ? -4.890 6.374 -19.408 1.00 83.81 117 SER A C 1
ATOM 929 O O . SER A 1 117 ? -4.544 6.789 -18.294 1.00 83.81 117 SER A O 1
ATOM 931 N N . THR A 1 118 ? -6.155 6.422 -19.818 1.00 87.69 118 THR A N 1
ATOM 932 C CA . THR A 1 118 ? -7.237 6.933 -18.972 1.00 87.69 118 THR A CA 1
ATOM 933 C C . THR A 1 118 ? -8.156 5.791 -18.562 1.00 87.69 118 THR A C 1
ATOM 935 O O . THR A 1 118 ? -8.542 4.956 -19.381 1.00 87.69 118 THR A O 1
ATOM 938 N N . ILE A 1 119 ? -8.530 5.779 -17.285 1.00 90.62 119 ILE A N 1
ATOM 939 C CA . ILE A 1 119 ? -9.580 4.905 -16.763 1.00 90.62 119 ILE A CA 1
ATOM 940 C C . ILE A 1 119 ? -10.846 5.746 -16.661 1.00 90.62 119 ILE A C 1
ATOM 942 O O . ILE A 1 119 ? -10.849 6.780 -15.994 1.00 90.62 119 ILE A O 1
ATOM 946 N N . ARG A 1 120 ? -11.909 5.329 -17.340 1.00 93.00 120 ARG A N 1
ATOM 947 C CA . ARG A 1 120 ? -13.230 5.957 -17.282 1.00 93.00 120 ARG A CA 1
ATOM 948 C C . ARG A 1 120 ? -14.274 4.927 -16.905 1.00 93.00 120 ARG A C 1
ATOM 950 O O . ARG A 1 120 ? -14.036 3.725 -16.997 1.00 93.00 120 ARG A O 1
ATOM 957 N N . GLY A 1 121 ? -15.435 5.394 -16.497 1.00 93.50 121 GLY A N 1
ATOM 958 C CA . GLY A 1 121 ? -16.523 4.499 -16.176 1.00 93.50 121 GLY A CA 1
ATOM 959 C C . GLY A 1 121 ? -17.715 5.208 -15.584 1.00 93.50 121 GLY A C 1
ATOM 960 O O . GLY A 1 121 ? -17.717 6.430 -15.479 1.00 93.50 121 GLY A O 1
ATOM 961 N N . GLN A 1 122 ? -18.689 4.407 -15.177 1.00 95.31 122 GLN A N 1
ATOM 962 C CA . GLN A 1 122 ? -19.894 4.860 -14.504 1.00 95.31 122 GLN A CA 1
ATOM 963 C C . GLN A 1 122 ? -20.118 4.034 -13.238 1.00 95.31 122 GLN A C 1
ATOM 965 O O . GLN A 1 122 ? -19.931 2.812 -13.243 1.00 95.31 122 GLN A O 1
ATOM 970 N N . VAL A 1 123 ? -20.507 4.704 -12.157 1.00 95.56 123 VAL A N 1
ATOM 971 C CA . VAL A 1 123 ? -20.942 4.075 -10.909 1.00 95.56 123 VAL A CA 1
ATOM 972 C C . VAL A 1 123 ? -22.464 4.052 -10.889 1.00 95.56 123 VAL A C 1
ATOM 974 O O . VAL A 1 123 ? -23.101 5.098 -11.018 1.00 95.56 123 VAL A O 1
ATOM 977 N N . ILE A 1 124 ? -23.042 2.866 -10.730 1.00 95.12 124 ILE A N 1
ATOM 978 C CA . ILE A 1 124 ? -24.492 2.662 -10.707 1.00 95.12 124 ILE A CA 1
ATOM 979 C C . ILE A 1 124 ? -24.901 1.830 -9.497 1.00 95.12 124 ILE A C 1
ATOM 981 O O . ILE A 1 124 ? -24.115 1.056 -8.950 1.00 95.12 124 ILE A O 1
ATOM 985 N N . ASP A 1 125 ? -26.150 1.978 -9.096 1.00 93.12 125 ASP A N 1
ATOM 986 C CA . ASP A 1 125 ? -26.784 1.102 -8.129 1.00 93.12 125 ASP A CA 1
ATOM 987 C C . ASP A 1 125 ? -27.069 -0.270 -8.758 1.00 93.12 125 ASP A C 1
ATOM 989 O O . ASP A 1 125 ? -27.511 -0.373 -9.907 1.00 93.12 125 ASP A O 1
ATOM 993 N N . ARG A 1 126 ? -26.785 -1.345 -8.019 1.00 91.81 126 ARG A N 1
ATOM 994 C CA . ARG A 1 126 ? -26.924 -2.719 -8.509 1.00 91.81 126 ARG A CA 1
ATOM 995 C C . ARG A 1 126 ? -28.373 -3.082 -8.834 1.00 91.81 126 ARG A C 1
ATOM 997 O O . ARG A 1 126 ? -28.582 -3.787 -9.825 1.00 91.81 126 ARG A O 1
ATOM 1004 N N . ASP A 1 127 ? -29.329 -2.619 -8.035 1.00 88.88 127 ASP A N 1
ATOM 1005 C CA . ASP A 1 127 ? -30.722 -3.069 -8.057 1.00 88.88 127 ASP A CA 1
ATOM 1006 C C . ASP A 1 127 ? -31.595 -2.158 -8.931 1.00 88.88 127 ASP A C 1
ATOM 1008 O O . ASP A 1 127 ? -32.278 -2.619 -9.844 1.00 88.88 127 ASP A O 1
ATOM 1012 N N . SER A 1 128 ? -31.522 -0.850 -8.705 1.00 89.81 128 SER A N 1
ATOM 1013 C CA . SER A 1 128 ? -32.266 0.183 -9.428 1.00 89.81 128 SER A CA 1
ATOM 1014 C C . SER A 1 128 ? -31.614 0.605 -10.749 1.00 89.81 128 SER A C 1
ATOM 1016 O O . SER A 1 128 ? -32.274 1.236 -11.575 1.00 89.81 128 SER A O 1
ATOM 1018 N N . LYS A 1 129 ? -30.329 0.273 -10.966 1.00 91.12 129 LYS A N 1
ATOM 1019 C CA . LYS A 1 129 ? -29.517 0.708 -12.124 1.00 91.12 129 LYS A CA 1
ATOM 1020 C C . LYS A 1 129 ? -29.404 2.229 -12.276 1.00 91.12 129 LYS A C 1
ATOM 1022 O O . LYS A 1 129 ? -28.997 2.722 -13.328 1.00 91.12 129 LYS A O 1
ATOM 1027 N N . VAL A 1 130 ? -29.735 2.978 -11.226 1.00 92.81 130 VAL A N 1
ATOM 1028 C CA . VAL A 1 130 ? -29.640 4.438 -11.201 1.00 92.81 130 VAL A CA 1
ATOM 1029 C C . VAL A 1 130 ? -28.175 4.851 -11.019 1.00 92.81 130 VAL A C 1
ATOM 1031 O O . VAL A 1 130 ? -27.469 4.248 -10.207 1.00 92.81 130 VAL A O 1
ATOM 1034 N N . PRO A 1 131 ? -27.682 5.863 -11.755 1.00 93.50 131 PRO A N 1
ATOM 1035 C CA . PRO A 1 131 ? -26.334 6.376 -11.557 1.00 93.50 131 PRO A CA 1
ATOM 1036 C C . PRO A 1 131 ? -26.147 6.988 -10.167 1.00 93.50 131 PRO A C 1
ATOM 1038 O O . PRO A 1 131 ? -26.987 7.745 -9.681 1.00 93.50 131 PRO A O 1
ATOM 1041 N N . ILE A 1 132 ? -25.007 6.689 -9.549 1.00 91.88 132 ILE A N 1
ATOM 1042 C CA . ILE A 1 132 ? -24.669 7.150 -8.203 1.00 91.88 132 ILE A CA 1
ATOM 1043 C C . ILE A 1 132 ? -23.721 8.340 -8.306 1.00 91.88 132 ILE A C 1
ATOM 1045 O O . ILE A 1 132 ? -22.565 8.202 -8.716 1.00 91.88 132 ILE A O 1
ATOM 1049 N N . SER A 1 133 ? -24.199 9.508 -7.886 1.00 93.94 133 SER A N 1
ATOM 1050 C CA . SER A 1 133 ? -23.390 10.724 -7.810 1.00 93.94 133 SER A CA 1
ATOM 1051 C C . SER A 1 133 ? -22.604 10.821 -6.502 1.00 93.94 133 SER A C 1
ATOM 1053 O O . SER A 1 133 ? -23.073 10.386 -5.449 1.00 93.94 133 SER A O 1
ATOM 1055 N N . GLY A 1 134 ? -21.410 11.415 -6.563 1.00 91.56 134 GLY A N 1
ATOM 1056 C CA . GLY A 1 134 ? -20.569 11.674 -5.396 1.00 91.56 134 GLY A CA 1
ATOM 1057 C C . GLY A 1 134 ? -19.842 10.451 -4.832 1.00 91.56 134 GLY A C 1
ATOM 1058 O O . GLY A 1 134 ? -19.164 10.596 -3.819 1.00 91.56 134 GLY A O 1
ATOM 1059 N N . ALA A 1 135 ? -19.930 9.286 -5.483 1.00 92.44 135 ALA A N 1
ATOM 1060 C CA . ALA A 1 135 ? -19.184 8.093 -5.094 1.00 92.44 135 ALA A CA 1
ATOM 1061 C C . ALA A 1 135 ? -17.680 8.371 -5.155 1.00 92.44 135 ALA A C 1
ATOM 1063 O O . ALA A 1 135 ? -17.195 8.914 -6.145 1.00 92.44 135 ALA A O 1
ATOM 1064 N N . LEU A 1 136 ? -16.940 7.993 -4.115 1.00 94.44 136 LEU A N 1
ATOM 1065 C CA . LEU A 1 136 ? -15.490 8.122 -4.048 1.00 94.44 136 LEU A CA 1
ATOM 1066 C C . LEU A 1 136 ? -14.839 6.911 -4.723 1.00 94.44 136 LEU A C 1
ATOM 1068 O O . LEU A 1 136 ? -15.000 5.781 -4.269 1.00 94.44 136 LEU A O 1
ATOM 1072 N N . ILE A 1 137 ? -14.083 7.150 -5.792 1.00 94.50 137 ILE A N 1
ATOM 1073 C CA . ILE A 1 137 ? -13.313 6.146 -6.527 1.00 94.50 137 ILE A CA 1
ATOM 1074 C C . ILE A 1 137 ? -11.835 6.322 -6.190 1.00 94.50 137 ILE A C 1
ATOM 1076 O O . ILE A 1 137 ? -11.215 7.325 -6.546 1.00 94.50 137 ILE A O 1
ATOM 1080 N N . GLU A 1 138 ? -11.264 5.321 -5.534 1.00 90.69 138 GLU A N 1
ATOM 1081 C CA . GLU A 1 138 ? -9.853 5.230 -5.187 1.00 90.69 138 GLU A CA 1
ATOM 1082 C C . GLU A 1 138 ? -9.150 4.248 -6.132 1.00 90.69 138 GLU A C 1
ATOM 1084 O O . GLU A 1 138 ? -9.502 3.069 -6.220 1.00 90.69 138 GLU A O 1
ATOM 1089 N N . LEU A 1 139 ? -8.136 4.733 -6.841 1.00 89.12 139 LEU A N 1
ATOM 1090 C CA . LEU A 1 139 ? -7.218 3.928 -7.632 1.00 89.12 139 LEU A CA 1
ATOM 1091 C C . LEU A 1 139 ? -5.973 3.655 -6.787 1.00 89.12 139 LEU A C 1
ATOM 1093 O O . LEU A 1 139 ? -5.239 4.583 -6.439 1.00 89.12 139 LEU A O 1
ATOM 1097 N N . ILE A 1 140 ? -5.770 2.385 -6.448 1.00 86.44 140 ILE A N 1
ATOM 1098 C CA . ILE A 1 140 ? -4.711 1.915 -5.557 1.00 86.44 140 ILE A CA 1
ATOM 1099 C C . ILE A 1 140 ? -3.661 1.165 -6.383 1.00 86.44 140 ILE A C 1
ATOM 1101 O O . ILE A 1 140 ? -3.979 0.197 -7.083 1.00 86.44 140 ILE A O 1
ATOM 1105 N N . ASP A 1 141 ? -2.419 1.618 -6.256 1.00 80.62 141 ASP A N 1
ATOM 1106 C CA . ASP A 1 141 ? -1.181 0.997 -6.739 1.00 80.62 141 ASP A CA 1
ATOM 1107 C C . ASP A 1 141 ? -0.162 0.970 -5.582 1.00 80.62 141 ASP A C 1
ATOM 1109 O O . ASP A 1 141 ? -0.367 1.622 -4.557 1.00 80.62 141 ASP A O 1
ATOM 1113 N N . GLU A 1 142 ? 0.949 0.255 -5.737 1.00 66.81 142 GLU A N 1
ATOM 1114 C CA . GLU A 1 142 ? 2.026 0.109 -4.749 1.00 66.81 142 GLU A CA 1
ATOM 1115 C C . GLU A 1 142 ? 2.664 1.450 -4.336 1.00 66.81 142 GLU A C 1
ATOM 1117 O O . GLU A 1 142 ? 3.306 1.533 -3.291 1.00 66.81 142 GLU A O 1
ATOM 1122 N N . THR A 1 143 ? 2.496 2.509 -5.138 1.00 63.78 143 THR A N 1
ATOM 1123 C CA . THR A 1 143 ? 3.237 3.773 -4.980 1.00 63.78 143 THR A CA 1
ATOM 1124 C C . THR A 1 143 ? 2.376 5.030 -4.855 1.00 63.78 143 THR A C 1
ATOM 1126 O O . THR A 1 143 ? 2.851 6.031 -4.316 1.00 63.78 143 THR A O 1
ATOM 1129 N N . VAL A 1 144 ? 1.127 5.029 -5.338 1.00 67.44 144 VAL A N 1
ATOM 1130 C CA . VAL A 1 144 ? 0.288 6.239 -5.388 1.00 67.44 144 VAL A CA 1
ATOM 1131 C C . VAL A 1 144 ? -1.183 5.895 -5.154 1.00 67.44 144 VAL A C 1
ATOM 1133 O O . VAL A 1 144 ? -1.753 5.074 -5.867 1.00 67.44 144 VAL A O 1
ATOM 1136 N N . LEU A 1 145 ? -1.817 6.598 -4.210 1.00 74.88 145 LEU A N 1
ATOM 1137 C CA . LEU A 1 145 ? -3.272 6.635 -4.059 1.00 74.88 145 LEU A CA 1
ATOM 1138 C C . LEU A 1 145 ? -3.825 7.821 -4.859 1.00 74.88 145 LEU A C 1
ATOM 1140 O O . LEU A 1 145 ? -3.423 8.967 -4.641 1.00 74.88 145 LEU A O 1
ATOM 1144 N N . ARG A 1 146 ? -4.739 7.565 -5.798 1.00 85.06 146 ARG A N 1
ATOM 1145 C CA . ARG A 1 146 ? -5.448 8.623 -6.538 1.00 85.06 146 ARG A CA 1
ATOM 1146 C C . ARG A 1 146 ? -6.936 8.500 -6.291 1.00 85.06 146 ARG A C 1
ATOM 1148 O O . ARG A 1 146 ? -7.480 7.410 -6.408 1.00 85.06 146 ARG A O 1
ATOM 1155 N N . THR A 1 147 ? -7.586 9.617 -6.001 1.00 89.00 147 THR A N 1
ATOM 1156 C CA . THR A 1 147 ? -9.018 9.652 -5.716 1.00 89.00 147 THR A CA 1
ATOM 1157 C C . THR A 1 147 ? -9.738 10.595 -6.672 1.00 89.00 147 THR A C 1
ATOM 1159 O O . THR A 1 147 ? -9.216 11.650 -7.040 1.00 89.00 147 THR A O 1
ATOM 1162 N N . VAL A 1 148 ? -10.925 10.192 -7.115 1.00 92.62 148 VAL A N 1
ATOM 1163 C CA . VAL A 1 148 ? -11.872 11.023 -7.871 1.00 92.62 148 VAL A CA 1
ATOM 1164 C C . VAL A 1 148 ? -13.280 10.759 -7.349 1.00 92.62 148 VAL A C 1
ATOM 1166 O O . VAL A 1 148 ? -13.544 9.677 -6.835 1.00 92.62 148 VAL A O 1
ATOM 1169 N N . SER A 1 149 ? -14.185 11.721 -7.484 1.00 93.31 149 SER A N 1
ATOM 1170 C CA . SER A 1 149 ? -15.610 11.525 -7.205 1.00 93.31 149 SER A CA 1
ATOM 1171 C C . SER A 1 149 ? -16.394 11.349 -8.506 1.00 93.31 149 SER A C 1
ATOM 1173 O O . SER A 1 149 ? -16.026 11.956 -9.515 1.00 93.31 149 SER A O 1
ATOM 1175 N N . SER A 1 150 ? -17.474 10.567 -8.492 1.00 93.50 150 SER A N 1
ATOM 1176 C CA . SER A 1 150 ? -18.396 10.486 -9.631 1.00 93.50 150 SER A CA 1
ATOM 1177 C C . SER A 1 150 ? -19.208 11.776 -9.809 1.00 93.50 150 SER A C 1
ATOM 1179 O O . SER A 1 150 ? -19.553 12.457 -8.838 1.00 93.50 150 SER A O 1
ATOM 1181 N N . GLU A 1 151 ? -19.520 12.115 -11.059 1.00 94.44 151 GLU A N 1
ATOM 1182 C CA . GLU A 1 151 ? -20.340 13.272 -11.436 1.00 94.44 151 GLU A CA 1
ATOM 1183 C C . GLU A 1 151 ? -21.846 13.021 -11.193 1.00 94.44 151 GLU A C 1
ATOM 1185 O O . GLU A 1 151 ? -22.249 11.981 -10.668 1.00 94.44 151 GLU A O 1
ATOM 1190 N N . LEU A 1 152 ? -22.721 13.978 -11.539 1.00 91.69 152 LEU A N 1
ATOM 1191 C CA . LEU A 1 152 ? -24.181 13.853 -11.347 1.00 91.69 152 LEU A CA 1
ATOM 1192 C C . LEU A 1 152 ? -24.801 12.666 -12.092 1.00 91.69 152 LEU A C 1
ATOM 1194 O O . LEU A 1 152 ? -25.778 12.087 -11.629 1.00 91.69 152 LEU A O 1
ATOM 1198 N N . ASN A 1 153 ? -24.232 12.298 -13.234 1.00 90.69 153 ASN A N 1
ATOM 1199 C CA . ASN A 1 153 ? -24.660 11.163 -14.044 1.00 90.69 153 ASN A CA 1
ATOM 1200 C C . ASN A 1 153 ? -23.932 9.855 -13.678 1.00 90.69 153 ASN A C 1
ATOM 1202 O O . ASN A 1 153 ? -24.037 8.876 -14.415 1.00 90.69 153 ASN A O 1
ATOM 1206 N N . GLY A 1 154 ? -23.187 9.834 -12.568 1.00 89.31 154 GLY A N 1
ATOM 1207 C CA . GLY A 1 154 ? -22.423 8.676 -12.104 1.00 89.31 154 GLY A CA 1
ATOM 1208 C C . GLY A 1 154 ? -21.103 8.443 -12.841 1.00 89.31 154 GLY A C 1
ATOM 1209 O O . GLY A 1 154 ? -20.381 7.511 -12.484 1.00 89.31 154 GLY A O 1
ATOM 1210 N N . ASP A 1 155 ? -20.754 9.265 -13.834 1.00 95.06 155 ASP A N 1
ATOM 1211 C CA . ASP A 1 155 ? -19.521 9.089 -14.600 1.00 95.06 155 ASP A CA 1
ATOM 1212 C C . ASP A 1 155 ? -18.282 9.481 -13.789 1.00 95.06 155 ASP A C 1
ATOM 1214 O O . ASP A 1 155 ? -18.307 10.389 -12.957 1.00 95.06 155 ASP A O 1
ATOM 1218 N N . PHE A 1 156 ? -17.161 8.818 -14.061 1.00 94.25 156 PHE A N 1
ATOM 1219 C CA . PHE A 1 156 ? -15.856 9.166 -13.512 1.00 94.25 156 PHE A CA 1
ATOM 1220 C C . PHE A 1 156 ? -14.747 9.023 -14.558 1.00 94.25 156 PHE A C 1
ATOM 1222 O O . PHE A 1 156 ? -14.817 8.218 -15.491 1.00 94.25 156 PHE A O 1
ATOM 1229 N N . SER A 1 157 ? -13.676 9.805 -14.394 1.00 92.38 157 SER A N 1
ATOM 1230 C CA . SER A 1 157 ? -12.517 9.775 -15.289 1.00 92.38 157 SER A CA 1
ATOM 1231 C C . SER A 1 157 ? -11.211 10.047 -14.546 1.00 92.38 157 SER A C 1
ATOM 1233 O O . SER A 1 157 ? -10.925 11.177 -14.154 1.00 92.38 157 SER A O 1
ATOM 1235 N N . ILE A 1 158 ? -10.338 9.044 -14.485 1.00 89.81 158 ILE A N 1
ATOM 1236 C CA . ILE A 1 158 ? -8.985 9.140 -13.934 1.00 89.81 158 ILE A CA 1
ATOM 1237 C C . ILE A 1 158 ? -7.983 9.220 -15.090 1.00 89.81 158 ILE A C 1
ATOM 1239 O O . ILE A 1 158 ? -7.644 8.224 -15.731 1.00 89.81 158 ILE A O 1
ATOM 1243 N N . ARG A 1 159 ? -7.517 10.439 -15.382 1.00 88.31 159 ARG A N 1
ATOM 1244 C CA . ARG A 1 159 ? -6.595 10.726 -16.495 1.00 88.31 159 ARG A CA 1
ATOM 1245 C C . ARG A 1 159 ? -5.133 10.509 -16.111 1.00 88.31 159 ARG A C 1
ATOM 1247 O O . ARG A 1 159 ? -4.760 10.649 -14.946 1.00 88.31 159 ARG A O 1
ATOM 1254 N N . LYS A 1 160 ? -4.301 10.269 -17.131 1.00 83.38 160 LYS A N 1
ATOM 1255 C CA . LYS A 1 160 ? -2.830 10.216 -17.042 1.00 83.38 160 LYS A CA 1
ATOM 1256 C C . LYS A 1 160 ? -2.313 9.148 -16.061 1.00 83.38 160 LYS A C 1
ATOM 1258 O O . LYS A 1 160 ? -1.455 9.449 -15.234 1.00 83.38 160 LYS A O 1
ATOM 1263 N N . GLN A 1 161 ? -2.855 7.932 -16.135 1.00 85.06 161 GLN A N 1
ATOM 1264 C CA . GLN A 1 161 ? -2.391 6.795 -15.333 1.00 85.06 161 GLN A CA 1
ATOM 1265 C C . GLN A 1 161 ? -1.354 5.988 -16.105 1.00 85.06 161 GLN A C 1
ATOM 1267 O O . GLN A 1 161 ? -1.477 5.843 -17.319 1.00 85.06 161 GLN A O 1
ATOM 1272 N N . LEU A 1 162 ? -0.328 5.500 -15.410 1.00 84.94 162 LEU A N 1
ATOM 1273 C CA . LEU A 1 162 ? 0.677 4.623 -16.005 1.00 84.94 162 LEU A CA 1
ATOM 1274 C C . LEU A 1 162 ? 0.033 3.287 -16.383 1.00 84.94 162 LEU A C 1
ATOM 1276 O O . LEU A 1 162 ? -0.929 2.855 -15.764 1.00 84.94 162 LEU A O 1
ATOM 1280 N N . VAL A 1 163 ? 0.555 2.606 -17.394 1.00 83.50 163 VAL A N 1
ATOM 1281 C CA . VAL A 1 163 ? 0.171 1.209 -17.632 1.00 83.50 163 VAL A CA 1
ATOM 1282 C C . VAL A 1 163 ? 0.591 0.340 -16.451 1.00 83.50 163 VAL A C 1
ATOM 1284 O O . VAL A 1 163 ? 1.709 0.457 -15.954 1.00 83.50 163 VAL A O 1
ATOM 1287 N N . GLY A 1 164 ? -0.301 -0.536 -16.001 1.00 83.25 164 GLY A N 1
ATOM 1288 C CA . GLY A 1 164 ? -0.097 -1.289 -14.768 1.00 83.25 164 GLY A CA 1
ATOM 1289 C C . GLY A 1 164 ? -1.348 -2.027 -14.318 1.00 83.25 164 GLY A C 1
ATOM 1290 O O . GLY A 1 164 ? -2.396 -1.955 -14.962 1.00 83.25 164 GLY A O 1
ATOM 1291 N N . ARG A 1 165 ? -1.229 -2.773 -13.219 1.00 86.44 165 ARG A N 1
ATOM 1292 C CA . ARG A 1 165 ? -2.373 -3.404 -12.557 1.00 86.44 165 ARG A CA 1
ATOM 1293 C C . ARG A 1 165 ? -2.804 -2.539 -11.392 1.00 86.44 165 ARG A C 1
ATOM 1295 O O . ARG A 1 165 ? -2.016 -2.294 -10.491 1.00 86.44 165 ARG A O 1
ATOM 1302 N N . TYR A 1 166 ? -4.068 -2.158 -11.398 1.00 88.56 166 TYR A N 1
ATOM 1303 C CA . TYR A 1 166 ? -4.647 -1.334 -10.357 1.00 88.56 166 TYR A CA 1
ATOM 1304 C C . TYR A 1 166 ? -5.713 -2.094 -9.587 1.00 88.56 166 TYR A C 1
ATOM 1306 O O . TYR A 1 166 ? -6.425 -2.941 -10.133 1.00 88.56 166 TYR A O 1
ATOM 1314 N N . THR A 1 167 ? -5.849 -1.755 -8.313 1.00 89.56 167 THR A N 1
ATOM 1315 C CA . THR A 1 167 ? -7.038 -2.098 -7.539 1.00 89.56 167 THR A CA 1
ATOM 1316 C C . THR A 1 167 ? -7.920 -0.865 -7.470 1.00 89.56 167 THR A C 1
ATOM 1318 O O . THR A 1 167 ? -7.485 0.179 -6.992 1.00 89.56 167 THR A O 1
ATOM 1321 N N . ILE A 1 168 ? -9.152 -0.977 -7.957 1.00 91.56 168 ILE A N 1
ATOM 1322 C CA . ILE A 1 168 ? -10.134 0.102 -7.862 1.00 91.56 168 ILE A CA 1
ATOM 1323 C C . ILE A 1 168 ? -11.032 -0.187 -6.675 1.00 91.56 168 ILE A C 1
ATOM 1325 O O . ILE A 1 168 ? -11.570 -1.284 -6.546 1.00 91.56 168 ILE A O 1
ATOM 1329 N N . ARG A 1 169 ? -11.206 0.801 -5.813 1.00 92.88 169 ARG A N 1
ATOM 1330 C CA . ARG A 1 169 ? -12.100 0.743 -4.668 1.00 92.88 169 ARG A CA 1
ATOM 1331 C C . ARG A 1 169 ? -13.098 1.877 -4.794 1.00 92.88 169 ARG A C 1
ATOM 1333 O O . ARG A 1 169 ? -12.707 3.010 -5.046 1.00 92.88 169 ARG A O 1
ATOM 1340 N N . VAL A 1 170 ? -14.374 1.567 -4.630 1.00 93.94 170 VAL A N 1
ATOM 1341 C CA . VAL A 1 170 ? -15.448 2.553 -4.711 1.00 93.94 170 VAL A CA 1
ATOM 1342 C C . VAL A 1 170 ? -16.255 2.517 -3.427 1.00 93.94 170 VAL A C 1
ATOM 1344 O O . VAL A 1 170 ? -16.679 1.448 -2.983 1.00 93.94 170 VAL A O 1
ATOM 1347 N N . SER A 1 171 ? -16.449 3.682 -2.819 1.00 91.62 171 SER A N 1
ATOM 1348 C CA . SER A 1 171 ? -17.247 3.849 -1.610 1.00 91.62 171 SER A CA 1
ATOM 1349 C C . SER A 1 171 ? -18.230 5.002 -1.770 1.00 91.62 171 SER A C 1
ATOM 1351 O O . SER A 1 171 ? -17.928 6.028 -2.372 1.00 91.62 171 SER A O 1
ATOM 1353 N N . GLN A 1 172 ? -19.427 4.821 -1.222 1.00 91.44 172 GLN A N 1
ATOM 1354 C CA . GLN A 1 172 ? -20.431 5.869 -1.125 1.00 91.44 172 GLN A CA 1
ATOM 1355 C C . GLN A 1 172 ? -21.227 5.683 0.161 1.00 91.44 172 GLN A C 1
ATOM 1357 O O . GLN A 1 172 ? -21.456 4.556 0.608 1.00 91.44 172 GLN A O 1
ATOM 1362 N N . GLN A 1 173 ? -21.643 6.788 0.777 1.00 87.25 173 GLN A N 1
ATOM 1363 C CA . GLN A 1 173 ? -22.494 6.728 1.960 1.00 87.25 173 GLN A CA 1
ATOM 1364 C C . GLN A 1 173 ? -23.820 6.031 1.628 1.00 87.25 173 GLN A C 1
ATOM 1366 O O . GLN A 1 173 ? -24.462 6.361 0.637 1.00 87.25 173 GLN A O 1
ATOM 1371 N N . GLY A 1 174 ? -24.223 5.072 2.464 1.00 84.56 174 GLY A N 1
ATOM 1372 C CA . GLY A 1 174 ? -25.424 4.261 2.235 1.00 84.56 174 GLY A CA 1
ATOM 1373 C C . GLY A 1 174 ? -25.200 3.029 1.353 1.00 84.56 174 GLY A C 1
ATOM 1374 O O . GLY A 1 174 ? -26.129 2.253 1.172 1.00 84.56 174 GLY A O 1
ATOM 1375 N N . PHE A 1 175 ? -23.977 2.789 0.868 1.00 89.06 175 PHE A N 1
ATOM 1376 C CA . PHE A 1 175 ? -23.635 1.645 0.020 1.00 89.06 175 PHE A CA 1
ATOM 1377 C C . PHE A 1 175 ? -22.546 0.768 0.641 1.00 89.06 175 PHE A C 1
ATOM 1379 O O . PHE A 1 175 ? -21.715 1.224 1.428 1.00 89.06 175 PHE A O 1
ATOM 1386 N N . LEU A 1 176 ? -22.538 -0.513 0.275 1.00 88.19 176 LEU A N 1
ATOM 1387 C CA . LEU A 1 176 ? -21.421 -1.408 0.543 1.00 88.19 176 LEU A CA 1
ATOM 1388 C C . LEU A 1 176 ? -20.247 -1.042 -0.366 1.00 88.19 176 LEU A C 1
ATOM 1390 O O . LEU A 1 176 ? -20.410 -0.806 -1.563 1.00 88.19 176 LEU A O 1
ATOM 1394 N N . GLN A 1 177 ? -19.049 -1.015 0.214 1.00 91.19 177 GLN A N 1
ATOM 1395 C CA . GLN A 1 177 ? -17.821 -0.743 -0.520 1.00 91.19 177 GLN A CA 1
ATOM 1396 C C . GLN A 1 177 ? -17.563 -1.838 -1.561 1.00 91.19 177 GLN A C 1
ATOM 1398 O O . GLN A 1 177 ? -17.532 -3.023 -1.226 1.00 91.19 177 GLN A O 1
ATOM 1403 N N . ALA A 1 178 ? -17.327 -1.436 -2.809 1.00 89.12 178 ALA A N 1
ATOM 1404 C CA . ALA A 1 178 ? -16.939 -2.339 -3.885 1.00 89.12 178 ALA A CA 1
ATOM 1405 C C . ALA A 1 178 ? -15.429 -2.271 -4.127 1.00 89.12 178 ALA A C 1
ATOM 1407 O O . ALA A 1 178 ? -14.817 -1.202 -4.059 1.00 89.12 178 ALA A O 1
ATOM 1408 N N . GLN A 1 179 ? -14.822 -3.415 -4.442 1.00 90.62 179 GLN A N 1
ATOM 1409 C CA . GLN A 1 179 ? -13.404 -3.509 -4.775 1.00 90.62 179 GLN A CA 1
ATOM 1410 C C . GLN A 1 179 ? -13.205 -4.392 -6.009 1.00 90.62 179 GLN A C 1
ATOM 1412 O O . GLN A 1 179 ? -13.652 -5.535 -6.047 1.00 90.62 179 GLN A O 1
ATOM 1417 N N . LEU A 1 180 ? -12.509 -3.853 -7.007 1.00 88.50 180 LEU A N 1
ATOM 1418 C CA . LEU A 1 180 ? -12.136 -4.521 -8.248 1.00 88.50 180 LEU A CA 1
ATOM 1419 C C . LEU A 1 180 ? -10.607 -4.671 -8.277 1.00 88.50 180 LEU A C 1
ATOM 1421 O O . LEU A 1 180 ? -9.903 -3.733 -8.667 1.00 88.50 180 LEU A O 1
ATOM 1425 N N . PRO A 1 181 ? -10.064 -5.812 -7.822 1.00 88.06 181 PRO A N 1
ATOM 1426 C CA . PRO A 1 181 ? -8.631 -6.065 -7.865 1.00 88.06 181 PRO A CA 1
ATOM 1427 C C . PRO A 1 181 ? -8.159 -6.417 -9.283 1.00 88.06 181 PRO A C 1
ATOM 1429 O O . PRO A 1 181 ? -8.857 -7.086 -10.042 1.00 88.06 181 PRO A O 1
ATOM 1432 N N . GLY A 1 182 ? -6.927 -6.025 -9.619 1.00 82.50 182 GLY A N 1
ATOM 1433 C CA . GLY A 1 182 ? -6.222 -6.526 -10.805 1.00 82.50 182 GLY A CA 1
ATOM 1434 C C . GLY A 1 182 ? -6.675 -5.947 -12.149 1.00 82.50 182 GLY A C 1
ATOM 1435 O O . GLY A 1 182 ? -6.472 -6.590 -13.180 1.00 82.50 182 GLY A O 1
ATOM 1436 N N . VAL A 1 183 ? -7.245 -4.741 -12.167 1.00 85.44 183 VAL A N 1
ATOM 1437 C CA . VAL A 1 183 ? -7.612 -4.033 -13.400 1.00 85.44 183 VAL A CA 1
ATOM 1438 C C . VAL A 1 183 ? -6.343 -3.704 -14.189 1.00 85.44 183 VAL A C 1
ATOM 1440 O O . VAL A 1 183 ? -5.529 -2.888 -13.760 1.00 85.44 183 VAL A O 1
ATOM 1443 N N . LEU A 1 184 ? -6.153 -4.362 -15.334 1.00 84.81 184 LEU A N 1
ATOM 1444 C CA . LEU A 1 184 ? -4.965 -4.210 -16.177 1.00 84.81 184 LEU A CA 1
ATOM 1445 C C . LEU A 1 184 ? -5.133 -3.048 -17.160 1.00 84.81 184 LEU A C 1
ATOM 1447 O O . LEU A 1 184 ? -5.866 -3.190 -18.134 1.00 84.81 184 LEU A O 1
ATOM 1451 N N . LEU A 1 185 ? -4.405 -1.949 -16.953 1.00 84.69 185 LEU A N 1
ATOM 1452 C CA . LEU A 1 185 ? -4.341 -0.812 -17.872 1.00 84.69 185 LEU A CA 1
ATOM 1453 C C . LEU A 1 185 ? -3.241 -1.009 -18.924 1.00 84.69 185 LEU A C 1
ATOM 1455 O O . LEU A 1 185 ? -2.058 -1.084 -18.591 1.00 84.69 185 LEU A O 1
ATOM 1459 N N . THR A 1 186 ? -3.633 -1.088 -20.198 1.00 81.31 186 THR A N 1
ATOM 1460 C CA . THR A 1 186 ? -2.733 -1.297 -21.348 1.00 81.31 186 THR A CA 1
ATOM 1461 C C . THR A 1 186 ? -2.463 -0.008 -22.119 1.00 81.31 186 THR A C 1
ATOM 1463 O O . THR A 1 186 ? -3.329 0.858 -22.202 1.00 81.31 186 THR A O 1
ATOM 1466 N N . ALA A 1 187 ? -1.289 0.097 -22.746 1.00 78.62 187 ALA A N 1
ATOM 1467 C CA . ALA A 1 187 ? -0.878 1.292 -23.479 1.00 78.62 187 ALA A CA 1
ATOM 1468 C C . ALA A 1 187 ? -1.804 1.578 -24.671 1.00 78.62 187 ALA A C 1
ATOM 1470 O O . ALA A 1 187 ? -2.059 0.694 -25.488 1.00 78.62 187 ALA A O 1
ATOM 1471 N N . GLY A 1 188 ? -2.267 2.824 -24.794 1.00 72.12 188 GLY A N 1
ATOM 1472 C CA . GLY A 1 188 ? -2.985 3.306 -25.979 1.00 72.12 188 GLY A CA 1
ATOM 1473 C C . GLY A 1 188 ? -4.458 2.898 -26.066 1.00 72.12 188 GLY A C 1
ATOM 1474 O O . GLY A 1 188 ? -5.098 3.196 -27.072 1.00 72.12 188 GLY A O 1
ATOM 1475 N N . LYS A 1 189 ? -5.013 2.254 -25.029 1.00 77.75 189 LYS A N 1
ATOM 1476 C CA . LYS A 1 189 ? -6.442 1.935 -24.941 1.00 77.75 189 LYS A CA 1
ATOM 1477 C C . LYS A 1 189 ? -7.005 2.391 -23.601 1.00 77.75 189 LYS A C 1
ATOM 1479 O O . LYS A 1 189 ? -6.574 1.924 -22.550 1.00 77.75 189 LYS A O 1
ATOM 1484 N N . ASP A 1 190 ? -8.005 3.263 -23.660 1.00 84.06 190 ASP A N 1
ATOM 1485 C CA . ASP A 1 190 ? -8.775 3.639 -22.480 1.00 84.06 190 ASP A CA 1
ATOM 1486 C C . ASP A 1 190 ? -9.652 2.475 -22.021 1.00 84.06 190 ASP A C 1
ATOM 1488 O O . ASP A 1 190 ? -10.242 1.750 -22.829 1.00 84.06 190 ASP A O 1
ATOM 1492 N N . ILE A 1 191 ? -9.751 2.317 -20.706 1.00 87.75 191 ILE A N 1
ATOM 1493 C CA . ILE A 1 191 ? -10.615 1.319 -20.086 1.00 87.75 191 ILE A CA 1
ATOM 1494 C C . ILE A 1 191 ? -11.905 2.003 -19.663 1.00 87.75 191 ILE A C 1
ATOM 1496 O O . ILE A 1 191 ? -11.864 3.062 -19.039 1.00 87.75 191 ILE A O 1
ATOM 1500 N N . VAL A 1 192 ? -13.034 1.385 -20.008 1.00 90.75 192 VAL A N 1
ATOM 1501 C CA . VAL A 1 192 ? -14.372 1.805 -19.589 1.00 90.75 192 VAL A CA 1
ATOM 1502 C C . VAL A 1 192 ? -14.925 0.739 -18.649 1.00 90.75 192 VAL A C 1
ATOM 1504 O O . VAL A 1 192 ? -15.004 -0.427 -19.034 1.00 90.75 192 VAL A O 1
ATOM 1507 N N . LEU A 1 193 ? -15.262 1.129 -17.420 1.00 90.94 193 LEU A N 1
ATOM 1508 C CA . LEU A 1 193 ? -15.778 0.238 -16.379 1.00 90.94 193 LEU A CA 1
ATOM 1509 C C . LEU A 1 193 ? -17.190 0.642 -15.968 1.00 90.94 193 LEU A C 1
ATOM 1511 O O . LEU A 1 193 ? -17.473 1.821 -15.787 1.00 90.94 193 LEU A O 1
ATOM 1515 N N . THR A 1 194 ? -18.048 -0.340 -15.727 1.00 93.31 194 THR A N 1
ATOM 1516 C CA . THR A 1 194 ? -19.311 -0.130 -15.015 1.00 93.31 194 THR A CA 1
ATOM 1517 C C . THR A 1 194 ? -19.163 -0.758 -13.640 1.00 93.31 194 THR A C 1
ATOM 1519 O O . THR A 1 194 ? -18.889 -1.953 -13.536 1.00 93.31 194 THR A O 1
ATOM 1522 N N . ILE A 1 195 ? -19.265 0.058 -12.593 1.00 92.56 195 ILE A N 1
ATOM 1523 C CA . ILE A 1 195 ? -19.084 -0.373 -11.207 1.00 92.56 195 ILE A CA 1
ATOM 1524 C C . ILE A 1 195 ? -20.442 -0.320 -10.518 1.00 92.56 195 ILE A C 1
ATOM 1526 O O . ILE A 1 195 ? -21.035 0.748 -10.395 1.00 92.56 195 ILE A O 1
ATOM 1530 N N . GLU A 1 196 ? -20.921 -1.478 -10.073 1.00 93.50 196 GLU A N 1
ATOM 1531 C CA . GLU A 1 196 ? -22.204 -1.600 -9.384 1.00 93.50 196 GLU A CA 1
ATOM 1532 C C . GLU A 1 196 ? -21.995 -1.599 -7.867 1.00 93.50 196 GLU A C 1
ATOM 1534 O O . GLU A 1 196 ? -21.239 -2.423 -7.341 1.00 93.50 196 GLU A O 1
ATOM 1539 N N . LEU A 1 197 ? -22.667 -0.693 -7.157 1.00 91.62 197 LEU A N 1
ATOM 1540 C CA . LEU A 1 197 ? -22.702 -0.669 -5.696 1.00 91.62 197 LEU A CA 1
ATOM 1541 C C . LEU A 1 197 ? -24.004 -1.286 -5.191 1.00 91.62 197 LEU A C 1
ATOM 1543 O O . LEU A 1 197 ? -25.056 -1.132 -5.798 1.00 91.62 197 LEU A O 1
ATOM 1547 N N . THR A 1 198 ? -23.930 -2.000 -4.072 1.00 91.44 198 THR A N 1
ATOM 1548 C CA . THR A 1 198 ? -25.107 -2.578 -3.405 1.00 91.44 198 THR A CA 1
ATOM 1549 C C . THR A 1 198 ? -25.481 -1.701 -2.219 1.00 91.44 198 THR A C 1
ATOM 1551 O O . THR A 1 198 ? -24.591 -1.348 -1.440 1.00 91.44 198 THR A O 1
ATOM 1554 N N . GLU A 1 199 ? -26.756 -1.343 -2.071 1.00 87.88 199 GLU A N 1
ATOM 1555 C CA . GLU A 1 199 ? -27.218 -0.565 -0.919 1.00 87.88 199 GLU A CA 1
ATOM 1556 C C . GLU A 1 199 ? -26.894 -1.286 0.399 1.00 87.88 199 GLU A C 1
ATOM 1558 O O . GLU A 1 199 ? -27.007 -2.506 0.540 1.00 87.88 199 GLU A O 1
ATOM 1563 N N . SER A 1 200 ? -26.452 -0.514 1.385 1.00 81.12 200 SER A N 1
ATOM 1564 C CA . SER A 1 200 ? -26.158 -0.983 2.732 1.00 81.12 200 SER A CA 1
ATOM 1565 C C . SER A 1 200 ? -27.273 -0.516 3.656 1.00 81.12 200 SER A C 1
ATOM 1567 O O . SER A 1 200 ? -27.360 0.663 3.989 1.00 81.12 200 SER A O 1
ATOM 1569 N N . SER A 1 201 ? -28.083 -1.444 4.162 1.00 67.56 201 SER A N 1
ATOM 1570 C CA . SER A 1 201 ? -29.143 -1.159 5.142 1.00 67.56 201 SER A CA 1
ATOM 1571 C C . SER A 1 201 ? -28.613 -0.880 6.562 1.00 67.56 201 SER A C 1
ATOM 1573 O O . SER A 1 201 ? -29.326 -1.066 7.550 1.00 67.56 201 SER A O 1
ATOM 1575 N N . ARG A 1 202 ? -27.340 -0.486 6.710 1.00 56.97 202 ARG A N 1
ATOM 1576 C CA . ARG A 1 202 ? -26.736 -0.178 8.011 1.00 56.97 202 ARG A CA 1
ATOM 1577 C C . ARG A 1 202 ? -27.145 1.223 8.457 1.00 56.97 202 ARG A C 1
ATOM 1579 O O . ARG A 1 202 ? -26.722 2.209 7.861 1.00 56.97 202 ARG A O 1
ATOM 1586 N N . THR A 1 203 ? -27.897 1.296 9.556 1.00 48.03 203 THR A N 1
ATOM 1587 C CA . THR A 1 203 ? -28.120 2.516 10.343 1.00 48.03 203 THR A CA 1
ATOM 1588 C C . THR A 1 203 ? -26.787 3.233 10.543 1.00 48.03 203 THR A C 1
ATOM 1590 O O . THR A 1 203 ? -25.847 2.657 11.095 1.00 48.03 203 THR A O 1
ATOM 1593 N N . VAL A 1 204 ? -26.692 4.461 10.034 1.00 48.31 204 VAL A N 1
ATOM 1594 C CA . VAL A 1 204 ? -25.486 5.292 10.057 1.00 48.31 204 VAL A CA 1
ATOM 1595 C C . VAL A 1 204 ? -25.008 5.425 11.504 1.00 48.31 204 VAL A C 1
ATOM 1597 O O . VAL A 1 204 ? -25.616 6.138 12.297 1.00 48.31 204 VAL A O 1
ATOM 1600 N N . LYS A 1 205 ? -23.922 4.730 11.869 1.00 45.41 205 LYS A N 1
ATOM 1601 C CA . LYS A 1 205 ? -23.145 5.120 13.046 1.00 45.41 205 LYS A CA 1
ATOM 1602 C C . LYS A 1 205 ? -22.479 6.439 12.683 1.00 45.41 205 LYS A C 1
ATOM 1604 O O . LYS A 1 205 ? -21.707 6.500 11.729 1.00 45.41 205 LYS A O 1
ATOM 1609 N N . GLU A 1 206 ? -22.878 7.472 13.407 1.00 43.28 206 GLU A N 1
ATOM 1610 C CA . GLU A 1 206 ? -22.319 8.815 13.409 1.00 43.28 206 GLU A CA 1
ATOM 1611 C C . GLU A 1 206 ? -20.808 8.796 13.135 1.00 43.28 206 GLU A C 1
ATOM 1613 O O . GLU A 1 206 ? -20.035 8.139 13.836 1.00 43.28 206 GLU A O 1
ATOM 1618 N N . VAL A 1 207 ? -20.390 9.486 12.071 1.00 44.62 207 VAL A N 1
ATOM 1619 C CA . VAL A 1 207 ? -18.973 9.693 11.771 1.00 44.62 207 VAL A CA 1
ATOM 1620 C C . VAL A 1 207 ? -18.467 10.729 12.765 1.00 44.62 207 VAL A C 1
ATOM 1622 O O . VAL A 1 207 ? -18.542 11.933 12.525 1.00 44.62 207 VAL A O 1
ATOM 1625 N N . LEU A 1 208 ? -17.970 10.258 13.906 1.00 40.59 208 LEU A N 1
ATOM 1626 C CA . LEU A 1 208 ? -17.215 11.094 14.824 1.00 40.59 208 LEU A CA 1
ATOM 1627 C C . LEU A 1 208 ? -15.900 11.456 14.119 1.00 40.59 208 LEU A C 1
ATOM 1629 O O . LEU A 1 208 ? -14.991 10.634 14.008 1.00 40.59 208 LEU A O 1
ATOM 1633 N N . ILE A 1 209 ? -15.805 12.675 13.584 1.00 41.78 209 ILE A N 1
ATOM 1634 C CA . ILE A 1 209 ? -14.544 13.225 13.078 1.00 41.78 209 ILE A CA 1
ATOM 1635 C C . ILE A 1 209 ? -13.657 13.485 14.299 1.00 41.78 209 ILE A C 1
ATOM 1637 O O . ILE A 1 209 ? -13.606 14.590 14.843 1.00 41.78 209 ILE A O 1
ATOM 1641 N N . THR A 1 210 ? -12.960 12.455 14.769 1.00 42.50 210 THR A N 1
ATOM 1642 C CA . THR A 1 210 ? -11.932 12.628 15.787 1.00 42.50 210 THR A CA 1
ATOM 1643 C C . THR A 1 210 ? -10.749 13.293 15.096 1.00 42.50 210 THR A C 1
ATOM 1645 O O . THR A 1 210 ? -10.099 12.693 14.240 1.00 42.50 210 THR A O 1
ATOM 1648 N N . ARG A 1 211 ? -10.495 14.571 15.417 1.00 35.59 211 ARG A N 1
ATOM 1649 C CA . ARG A 1 211 ? -9.266 15.278 15.017 1.00 35.59 211 ARG A CA 1
ATOM 1650 C C . ARG A 1 211 ? -8.076 14.333 15.188 1.00 35.59 211 ARG A C 1
ATOM 1652 O O . ARG A 1 211 ? -7.969 13.710 16.243 1.00 35.59 211 ARG A O 1
ATOM 1659 N N . SER A 1 212 ? -7.184 14.288 14.195 1.00 40.88 212 SER A N 1
ATOM 1660 C CA . SER A 1 212 ? -5.859 13.669 14.307 1.00 40.88 212 SER A CA 1
ATOM 1661 C C . SER A 1 212 ? -5.109 14.348 15.454 1.00 40.88 212 SER A C 1
ATOM 1663 O O . SER A 1 212 ? -4.411 15.343 15.254 1.00 40.88 212 SER A O 1
ATOM 1665 N N . ARG A 1 213 ? -5.323 13.874 16.683 1.00 50.19 213 ARG A N 1
ATOM 1666 C CA . ARG A 1 213 ? -4.487 14.237 17.818 1.00 50.19 213 ARG A CA 1
ATOM 1667 C C . ARG A 1 213 ? -3.137 13.597 17.550 1.00 50.19 213 ARG A C 1
ATOM 1669 O O . ARG A 1 213 ? -3.059 12.468 17.083 1.00 50.19 213 ARG A O 1
ATOM 1676 N N . ASP A 1 214 ? -2.086 14.356 17.802 1.00 54.12 214 ASP A N 1
ATOM 1677 C CA . ASP A 1 214 ? -0.736 13.822 17.839 1.00 54.12 214 ASP A CA 1
ATOM 1678 C C . ASP A 1 214 ? -0.722 12.650 18.832 1.00 54.12 214 ASP A C 1
ATOM 1680 O O . ASP A 1 214 ? -0.899 12.864 20.034 1.00 54.12 214 ASP A O 1
ATOM 1684 N N . ASN A 1 215 ? -0.584 11.420 18.326 1.00 54.81 215 ASN A N 1
ATOM 1685 C CA . ASN A 1 215 ? -0.624 10.196 19.132 1.00 54.81 215 ASN A CA 1
ATOM 1686 C C . ASN A 1 215 ? 0.488 10.157 20.194 1.00 54.81 215 ASN A C 1
ATOM 1688 O O . ASN A 1 215 ? 0.461 9.292 21.057 1.00 54.81 215 ASN A O 1
ATOM 1692 N N . GLN A 1 216 ? 1.437 11.099 20.162 1.00 54.72 216 GLN A N 1
ATOM 1693 C CA . GLN A 1 216 ? 2.502 11.251 21.150 1.00 54.72 216 GLN A CA 1
ATOM 1694 C C . GLN A 1 216 ? 2.110 12.110 22.362 1.00 54.72 216 GLN A C 1
ATOM 1696 O O . GLN A 1 216 ? 2.810 12.078 23.377 1.00 54.72 216 GLN A O 1
ATOM 1701 N N . LYS A 1 217 ? 1.023 12.891 22.286 1.00 59.88 217 LYS A N 1
ATOM 1702 C CA . LYS A 1 217 ? 0.569 13.752 23.390 1.00 59.88 217 LYS A CA 1
ATOM 1703 C C . LYS A 1 217 ? -0.431 13.015 24.264 1.00 59.88 217 LYS A C 1
ATOM 1705 O O . LYS A 1 217 ? -1.413 12.492 23.740 1.00 59.88 217 LYS A O 1
ATOM 1710 N N . ALA A 1 218 ? -0.212 13.031 25.581 1.00 60.50 218 ALA A N 1
ATOM 1711 C CA . ALA A 1 218 ? -1.148 12.513 26.582 1.00 60.50 218 ALA A CA 1
ATOM 1712 C C . ALA A 1 218 ? -2.565 13.098 26.417 1.00 60.50 218 ALA A C 1
ATOM 1714 O O . ALA A 1 218 ? -2.745 14.193 25.884 1.00 60.50 218 ALA A O 1
ATOM 1715 N N . GLY A 1 219 ? -3.588 12.333 26.808 1.00 57.25 219 GLY A N 1
ATOM 1716 C CA . GLY A 1 219 ? -4.988 12.625 26.485 1.00 57.25 219 GLY A CA 1
ATOM 1717 C C . GLY A 1 219 ? -5.541 13.744 27.352 1.00 57.25 219 GLY A C 1
ATOM 1718 O O . GLY A 1 219 ? -6.560 14.350 27.022 1.00 57.25 219 GLY A O 1
ATOM 1719 N N . ASN A 1 220 ? -4.828 14.018 28.439 1.00 60.44 220 ASN A N 1
ATOM 1720 C CA . ASN A 1 220 ? -5.076 15.077 29.383 1.00 60.44 220 ASN A CA 1
ATOM 1721 C C . ASN A 1 220 ? -4.260 16.328 29.007 1.00 60.44 220 ASN A C 1
ATOM 1723 O O . ASN A 1 220 ? -3.030 16.330 29.055 1.00 60.44 220 ASN A O 1
ATOM 1727 N N . GLU A 1 221 ? -4.973 17.399 28.654 1.00 54.06 221 GLU A N 1
ATOM 1728 C CA . GLU A 1 221 ? -4.410 18.693 28.240 1.00 54.06 221 GLU A CA 1
ATOM 1729 C C . GLU A 1 221 ? -3.653 19.416 29.369 1.00 54.06 221 GLU A C 1
ATOM 1731 O O . GLU A 1 221 ? -2.868 20.321 29.095 1.00 54.06 221 GLU A O 1
ATOM 1736 N N . LEU A 1 222 ? -3.841 18.992 30.626 1.00 54.78 222 LEU A N 1
ATOM 1737 C CA . LEU A 1 222 ? -3.151 19.533 31.803 1.00 54.78 222 LEU A CA 1
ATOM 1738 C C . LEU A 1 222 ? -1.775 18.898 32.044 1.00 54.78 222 LEU A C 1
ATOM 1740 O O . LEU A 1 222 ? -1.049 19.329 32.940 1.00 54.78 222 LEU A O 1
ATOM 1744 N N . VAL A 1 223 ? -1.401 17.870 31.277 1.00 57.97 223 VAL A N 1
ATOM 1745 C CA . VAL A 1 223 ? -0.136 17.164 31.478 1.00 57.97 223 VAL A CA 1
ATOM 1746 C C . VAL A 1 223 ? 0.950 17.783 30.604 1.00 57.97 223 VAL A C 1
ATOM 1748 O O . VAL A 1 223 ? 0.894 17.746 29.375 1.00 57.97 223 VAL A O 1
ATOM 1751 N N . GLY A 1 224 ? 1.956 18.371 31.255 1.00 59.28 224 GLY A N 1
ATOM 1752 C CA . GLY A 1 224 ? 3.126 18.942 30.591 1.00 59.28 224 GLY A CA 1
ATOM 1753 C C . GLY A 1 224 ? 4.024 17.894 29.914 1.00 59.28 224 GLY A C 1
ATOM 1754 O O . GLY A 1 224 ? 3.756 16.697 29.933 1.00 59.28 224 GLY A O 1
ATOM 1755 N N . VAL A 1 225 ? 5.146 18.371 29.358 1.00 58.16 225 VAL A N 1
ATOM 1756 C CA . VAL A 1 225 ? 6.163 17.702 28.500 1.00 58.16 225 VAL A CA 1
ATOM 1757 C C . VAL A 1 225 ? 6.610 16.278 28.921 1.00 58.16 225 VAL A C 1
ATOM 1759 O O . VAL A 1 225 ? 7.247 15.577 28.138 1.00 58.16 225 VAL A O 1
ATOM 1762 N N . SER A 1 226 ? 6.285 15.824 30.135 1.00 62.00 226 SER A N 1
ATOM 1763 C CA . SER A 1 226 ? 6.716 14.543 30.720 1.00 62.00 226 SER A CA 1
ATOM 1764 C C . SER A 1 226 ? 5.725 13.382 30.555 1.00 62.00 226 SER A C 1
ATOM 1766 O O . SER A 1 226 ? 5.952 12.322 31.151 1.00 62.00 226 SER A O 1
ATOM 1768 N N . ALA A 1 227 ? 4.662 13.548 29.762 1.00 69.38 227 ALA A N 1
ATOM 1769 C CA . ALA A 1 227 ? 3.739 12.462 29.448 1.00 69.38 227 ALA A CA 1
ATOM 1770 C C . ALA A 1 227 ? 3.735 12.062 27.980 1.00 69.38 227 ALA A C 1
ATOM 1772 O O . ALA A 1 227 ? 3.865 12.889 27.075 1.00 69.38 227 ALA A O 1
ATOM 1773 N N . ARG A 1 228 ? 3.581 10.758 27.773 1.00 73.75 228 ARG A N 1
ATOM 1774 C CA . ARG A 1 228 ? 3.562 10.104 26.472 1.00 73.75 228 ARG A CA 1
ATOM 1775 C C . ARG A 1 228 ? 2.331 9.237 26.375 1.00 73.75 228 ARG A C 1
ATOM 1777 O O . ARG A 1 228 ? 1.972 8.570 27.337 1.00 73.75 228 ARG A O 1
ATOM 1784 N N . ALA A 1 229 ? 1.705 9.255 25.214 1.00 74.69 229 ALA A N 1
ATOM 1785 C CA . ALA A 1 229 ? 0.642 8.325 24.895 1.00 74.69 229 ALA A CA 1
ATOM 1786 C C . ALA A 1 229 ? 1.164 7.260 23.940 1.00 74.69 229 ALA A C 1
ATOM 1788 O O . ALA A 1 229 ? 2.059 7.533 23.141 1.00 74.69 229 ALA A O 1
ATOM 1789 N N . PHE A 1 230 ? 0.609 6.060 24.037 1.00 73.00 230 PHE A N 1
ATOM 1790 C CA . PHE A 1 230 ? 0.875 4.986 23.091 1.00 73.00 230 PHE A CA 1
ATOM 1791 C C . PHE A 1 230 ? -0.403 4.198 22.798 1.00 73.00 230 PHE A C 1
ATOM 1793 O O . PHE A 1 230 ? -1.290 4.073 23.650 1.00 73.00 230 PHE A O 1
ATOM 1800 N N . SER A 1 231 ? -0.498 3.690 21.566 1.00 73.69 231 SER A N 1
ATOM 1801 C CA . SER A 1 231 ? -1.617 2.866 21.097 1.00 73.69 231 SER A CA 1
ATOM 1802 C C . SER A 1 231 ? -1.267 1.377 21.071 1.00 73.69 231 SER A C 1
ATOM 1804 O O . SER A 1 231 ? -0.108 0.970 21.230 1.00 73.69 231 SER A O 1
ATOM 1806 N N . VAL A 1 232 ? -2.279 0.546 20.824 1.00 70.06 232 VAL A N 1
ATOM 1807 C CA . VAL A 1 232 ? -2.122 -0.904 20.640 1.00 70.06 232 VAL A CA 1
ATOM 1808 C C . VAL A 1 232 ? -1.197 -1.223 19.473 1.00 70.06 232 VAL A C 1
ATOM 1810 O O . VAL A 1 232 ? -0.306 -2.064 19.582 1.00 70.06 232 VAL A O 1
ATOM 1813 N N . GLU A 1 233 ? -1.357 -0.515 18.357 1.00 69.88 233 GLU A N 1
ATOM 1814 C CA . GLU A 1 233 ? -0.541 -0.712 17.164 1.00 69.88 233 GLU A CA 1
ATOM 1815 C C . GLU A 1 233 ? 0.910 -0.344 17.446 1.00 69.88 233 GLU A C 1
ATOM 1817 O O . GLU A 1 233 ? 1.819 -1.020 16.975 1.00 69.88 233 GLU A O 1
ATOM 1822 N N . GLU A 1 234 ? 1.149 0.701 18.238 1.00 67.88 234 GLU A N 1
ATOM 1823 C CA . GLU A 1 234 ? 2.496 1.041 18.684 1.00 67.88 234 GLU A CA 1
ATOM 1824 C C . GLU A 1 234 ? 3.055 -0.060 19.583 1.00 67.88 234 GLU A C 1
ATOM 1826 O O . GLU A 1 234 ? 4.172 -0.507 19.351 1.00 67.88 234 GLU A O 1
ATOM 1831 N N . THR A 1 235 ? 2.236 -0.613 20.480 1.00 68.62 235 THR A N 1
ATOM 1832 C CA . THR A 1 235 ? 2.607 -1.736 21.352 1.00 68.62 235 THR A CA 1
ATOM 1833 C C . THR A 1 235 ? 3.020 -2.992 20.587 1.00 68.62 235 THR A C 1
ATOM 1835 O O . THR A 1 235 ? 4.013 -3.642 20.923 1.00 68.62 235 THR A O 1
ATOM 1838 N N . SER A 1 236 ? 2.309 -3.304 19.504 1.00 68.94 236 SER A N 1
ATOM 1839 C CA . SER A 1 236 ? 2.612 -4.447 18.635 1.00 68.94 236 SER A CA 1
ATOM 1840 C C . SER A 1 236 ? 3.885 -4.284 17.795 1.00 68.94 236 SER A C 1
ATOM 1842 O O . SER A 1 236 ? 4.421 -5.275 17.300 1.00 68.94 236 SER A O 1
ATOM 1844 N N . ARG A 1 237 ? 4.377 -3.049 17.616 1.00 71.38 237 ARG A N 1
ATOM 1845 C CA . ARG A 1 237 ? 5.545 -2.755 16.771 1.00 71.38 237 ARG A CA 1
ATOM 1846 C C . ARG A 1 237 ? 6.876 -2.891 17.506 1.00 71.38 237 ARG A C 1
ATOM 1848 O O . ARG A 1 237 ? 7.904 -3.009 16.840 1.00 71.38 237 ARG A O 1
ATOM 1855 N N . TYR A 1 238 ? 6.883 -2.898 18.839 1.00 69.06 238 TYR A N 1
ATOM 1856 C CA . TYR A 1 238 ? 8.106 -3.133 19.606 1.00 69.06 238 TYR A CA 1
ATOM 1857 C C . TYR A 1 238 ? 8.334 -4.629 19.810 1.00 69.06 238 TYR A C 1
ATOM 1859 O O . TYR A 1 238 ? 7.494 -5.354 20.346 1.00 69.06 238 TYR A O 1
ATOM 1867 N N . ALA A 1 239 ? 9.508 -5.091 19.381 1.00 59.97 239 ALA A N 1
ATOM 1868 C CA . ALA A 1 239 ? 9.933 -6.466 19.584 1.00 59.97 239 ALA A CA 1
ATOM 1869 C C . ALA A 1 239 ? 9.989 -6.797 21.086 1.00 59.97 239 ALA A C 1
ATOM 1871 O O . ALA A 1 239 ? 10.387 -5.964 21.895 1.00 59.97 239 ALA A O 1
ATOM 1872 N N . ALA A 1 240 ? 9.596 -8.022 21.442 1.00 64.94 240 ALA A N 1
ATOM 1873 C CA . ALA A 1 240 ? 9.569 -8.528 22.819 1.00 64.94 240 ALA A CA 1
ATOM 1874 C C . ALA A 1 240 ? 8.608 -7.805 23.793 1.00 64.94 240 ALA A C 1
ATOM 1876 O O . ALA A 1 240 ? 8.686 -8.037 24.999 1.00 64.94 240 ALA A O 1
ATOM 1877 N N . SER A 1 241 ? 7.654 -6.999 23.301 1.00 64.12 241 SER A N 1
ATOM 1878 C CA . SER A 1 241 ? 6.636 -6.377 24.162 1.00 64.12 241 SER A CA 1
ATOM 1879 C C . SER A 1 241 ? 5.593 -7.371 24.687 1.00 64.12 241 SER A C 1
ATOM 1881 O O . SER A 1 241 ? 4.979 -7.095 25.705 1.00 64.12 241 SER A O 1
ATOM 1883 N N . LEU A 1 242 ? 5.378 -8.524 24.030 1.00 70.69 242 LEU A N 1
ATOM 1884 C CA . LEU A 1 242 ? 4.348 -9.527 24.377 1.00 70.69 242 LEU A CA 1
ATOM 1885 C C . LEU A 1 242 ? 2.922 -8.950 24.523 1.00 70.69 242 LEU A C 1
ATOM 1887 O O . LEU A 1 242 ? 2.085 -9.525 25.212 1.00 70.69 242 LEU A O 1
ATOM 1891 N N . SER A 1 243 ? 2.617 -7.830 23.855 1.00 72.12 243 SER A N 1
ATOM 1892 C CA . SER A 1 243 ? 1.377 -7.061 24.083 1.00 72.12 243 SER A CA 1
ATOM 1893 C C . SER A 1 243 ? 1.208 -6.576 25.533 1.00 72.12 243 SER A C 1
ATOM 1895 O O . SER A 1 243 ? 0.083 -6.340 25.972 1.00 72.12 243 SER A O 1
ATOM 1897 N N . ASP A 1 244 ? 2.309 -6.437 26.270 1.00 78.31 244 ASP A N 1
ATOM 1898 C CA . ASP A 1 244 ? 2.361 -5.919 27.631 1.00 78.31 244 ASP A CA 1
ATOM 1899 C C . ASP A 1 244 ? 2.653 -4.402 27.602 1.00 78.31 244 ASP A C 1
ATOM 1901 O O . ASP A 1 244 ? 3.737 -3.990 27.160 1.00 78.31 244 ASP A O 1
ATOM 1905 N N . PRO A 1 245 ? 1.724 -3.550 28.079 1.00 78.94 245 PRO A N 1
ATOM 1906 C CA . PRO A 1 245 ? 1.935 -2.104 28.138 1.00 78.94 245 PRO A CA 1
ATOM 1907 C C . PRO A 1 245 ? 3.115 -1.701 29.040 1.00 78.94 245 PRO A C 1
ATOM 1909 O O . PRO A 1 245 ? 3.739 -0.666 28.802 1.00 78.94 245 PRO A O 1
ATOM 1912 N N . ALA A 1 246 ? 3.479 -2.513 30.037 1.00 81.44 246 ALA A N 1
ATOM 1913 C CA . ALA A 1 246 ? 4.608 -2.232 30.918 1.00 81.44 246 ALA A CA 1
ATOM 1914 C C . ALA A 1 246 ? 5.954 -2.357 30.188 1.00 81.44 246 ALA A C 1
ATOM 1916 O O . ALA A 1 246 ? 6.818 -1.486 30.294 1.00 81.44 246 ALA A O 1
ATOM 1917 N N . ARG A 1 247 ? 6.110 -3.403 29.366 1.00 81.31 247 ARG A N 1
ATOM 1918 C CA . ARG A 1 247 ? 7.321 -3.613 28.552 1.00 81.31 247 ARG A CA 1
ATOM 1919 C C . ARG A 1 247 ? 7.458 -2.563 27.454 1.00 81.31 247 ARG A C 1
ATOM 1921 O O . ARG A 1 247 ? 8.570 -2.189 27.097 1.00 81.31 247 ARG A O 1
ATOM 1928 N N . MET A 1 248 ? 6.339 -2.037 26.964 1.00 80.50 248 MET A N 1
ATOM 1929 C CA . MET A 1 248 ? 6.330 -0.897 26.050 1.00 80.50 248 MET A CA 1
ATOM 1930 C C . MET A 1 248 ? 6.881 0.381 26.658 1.00 80.50 248 MET A C 1
ATOM 1932 O O . MET A 1 248 ? 7.618 1.102 25.986 1.00 80.50 248 MET A O 1
ATOM 1936 N N . ALA A 1 249 ? 6.569 0.653 27.925 1.00 81.06 249 ALA A N 1
ATOM 1937 C CA . ALA A 1 249 ? 7.047 1.849 28.606 1.00 81.06 249 ALA A CA 1
ATOM 1938 C C . ALA A 1 249 ? 8.585 1.915 28.686 1.00 81.06 249 ALA A C 1
ATOM 1940 O O . ALA A 1 249 ? 9.138 3.011 28.743 1.00 81.06 249 ALA A O 1
ATOM 1941 N N . LEU A 1 250 ? 9.281 0.771 28.594 1.00 81.50 250 LEU A N 1
ATOM 1942 C CA . LEU A 1 250 ? 10.749 0.689 28.528 1.00 81.50 250 LEU A CA 1
ATOM 1943 C C . LEU A 1 250 ? 11.342 1.369 27.286 1.00 81.50 250 LEU A C 1
ATOM 1945 O O . LEU A 1 250 ? 12.522 1.705 27.272 1.00 81.50 250 LEU A O 1
ATOM 1949 N N . SER A 1 251 ? 10.539 1.588 26.242 1.00 80.00 251 SER A N 1
ATOM 1950 C CA . SER A 1 251 ? 10.973 2.342 25.062 1.00 80.00 251 SER A CA 1
ATOM 1951 C C . SER A 1 251 ? 11.116 3.846 25.326 1.00 80.00 251 SER A C 1
ATOM 1953 O O . SER A 1 251 ? 11.746 4.555 24.536 1.00 80.00 251 SER A O 1
ATOM 1955 N N . PHE A 1 252 ? 10.552 4.357 26.426 1.00 79.50 252 PHE A N 1
ATOM 1956 C CA . PHE A 1 252 ? 10.602 5.776 26.753 1.00 79.50 252 PHE A CA 1
ATOM 1957 C C . PHE A 1 252 ? 11.898 6.164 27.473 1.00 79.50 252 PHE A C 1
ATOM 1959 O O . PHE A 1 252 ? 12.425 5.457 28.330 1.00 79.50 252 PHE A O 1
ATOM 1966 N N . ALA A 1 253 ? 12.405 7.355 27.149 1.00 76.38 253 ALA A N 1
ATOM 1967 C CA . ALA A 1 253 ? 13.626 7.876 27.749 1.00 76.38 253 ALA A CA 1
ATOM 1968 C C . ALA A 1 253 ? 13.484 8.050 29.272 1.00 76.38 253 ALA A C 1
ATOM 1970 O O . ALA A 1 253 ? 12.517 8.638 29.759 1.00 76.38 253 ALA A O 1
ATOM 1971 N N . GLY A 1 254 ? 14.488 7.588 30.020 1.00 77.88 254 GLY A N 1
ATOM 1972 C CA . GLY A 1 254 ? 14.488 7.651 31.484 1.00 77.88 254 GLY A CA 1
ATOM 1973 C C . GLY A 1 254 ? 13.649 6.564 32.159 1.00 77.88 254 GLY A C 1
ATOM 1974 O O . GLY A 1 254 ? 13.474 6.635 33.376 1.00 77.88 254 GLY A O 1
ATOM 1975 N N . VAL A 1 255 ? 13.158 5.586 31.392 1.00 83.38 255 VAL A N 1
ATOM 1976 C CA . VAL A 1 255 ? 12.538 4.363 31.898 1.00 83.38 255 VAL A CA 1
ATOM 1977 C C . VAL A 1 255 ? 13.522 3.206 31.768 1.00 83.38 255 VAL A C 1
ATOM 1979 O O . VAL A 1 255 ? 14.171 3.041 30.739 1.00 83.38 255 VAL A O 1
ATOM 1982 N N . SER A 1 256 ? 13.640 2.406 32.817 1.00 84.56 256 SER A N 1
ATOM 1983 C CA . SER A 1 256 ? 14.449 1.190 32.833 1.00 84.56 256 SER A CA 1
ATOM 1984 C C . SER A 1 256 ? 13.737 0.088 33.604 1.00 84.56 256 SER A C 1
ATOM 1986 O O . SER A 1 256 ? 12.767 0.341 34.311 1.00 84.56 256 SER A O 1
ATOM 1988 N N . ASN A 1 257 ? 14.234 -1.135 33.490 1.00 81.38 257 ASN A N 1
ATOM 1989 C CA . ASN A 1 257 ? 13.750 -2.277 34.253 1.00 81.38 257 ASN A CA 1
ATOM 1990 C C . ASN A 1 257 ? 14.851 -2.753 35.212 1.00 81.38 257 ASN A C 1
ATOM 1992 O O . ASN A 1 257 ? 16.035 -2.543 34.946 1.00 81.38 257 ASN A O 1
ATOM 1996 N N . ASN A 1 258 ? 14.466 -3.397 36.311 1.00 75.31 258 ASN A N 1
ATOM 1997 C CA . ASN A 1 258 ? 15.398 -4.057 37.221 1.00 75.31 258 ASN A CA 1
ATOM 1998 C C . ASN A 1 258 ? 15.885 -5.411 36.678 1.00 75.31 258 ASN A C 1
ATOM 2000 O O . ASN A 1 258 ? 16.980 -5.839 37.037 1.00 75.31 258 ASN A O 1
ATOM 2004 N N . ASN A 1 259 ? 15.084 -6.102 35.855 1.00 72.94 259 ASN A N 1
ATOM 2005 C CA . ASN A 1 259 ? 15.418 -7.421 35.309 1.00 72.94 259 ASN A CA 1
ATOM 2006 C C . ASN A 1 259 ? 14.599 -7.743 34.044 1.00 72.94 259 ASN A C 1
ATOM 2008 O O . ASN A 1 259 ? 13.413 -7.444 33.988 1.00 72.94 259 ASN A O 1
ATOM 2012 N N . ASP A 1 260 ? 15.186 -8.443 33.075 1.00 72.38 260 ASP A N 1
ATOM 2013 C CA . ASP A 1 260 ? 14.551 -8.808 31.798 1.00 72.38 260 ASP A CA 1
ATOM 2014 C C . ASP A 1 260 ? 13.345 -9.758 31.957 1.00 72.38 260 ASP A C 1
ATOM 2016 O O . ASP A 1 260 ? 12.428 -9.775 31.124 1.00 72.38 260 ASP A O 1
ATOM 2020 N N . LEU A 1 261 ? 13.336 -10.549 33.037 1.00 72.44 261 LEU A N 1
ATOM 2021 C CA . LEU A 1 261 ? 12.282 -11.524 33.338 1.00 72.44 261 LEU A CA 1
ATOM 2022 C C . LEU A 1 261 ? 10.983 -10.878 33.829 1.00 72.44 261 LEU A C 1
ATOM 2024 O O . LEU A 1 261 ? 9.908 -11.413 33.560 1.00 72.44 261 LEU A O 1
ATOM 2028 N N . ASN A 1 262 ? 11.073 -9.720 34.479 1.00 75.69 262 ASN A N 1
ATOM 2029 C CA . ASN A 1 262 ? 9.917 -9.001 35.003 1.00 75.69 262 ASN A CA 1
ATOM 2030 C C . ASN A 1 262 ? 9.563 -7.824 34.096 1.00 75.69 262 ASN A C 1
ATOM 2032 O O . ASN A 1 262 ? 10.318 -7.463 33.197 1.00 75.69 262 ASN A O 1
ATOM 2036 N N . ASN A 1 263 ? 8.415 -7.210 34.333 1.00 80.25 263 ASN A N 1
ATOM 2037 C CA . ASN A 1 263 ? 7.968 -6.003 33.653 1.00 80.25 263 ASN A CA 1
ATOM 2038 C C . ASN A 1 263 ? 7.989 -4.769 34.578 1.00 80.25 263 ASN A C 1
ATOM 2040 O O . ASN A 1 263 ? 7.180 -3.858 34.414 1.00 80.25 263 ASN A O 1
ATOM 2044 N N . ASP A 1 264 ? 8.911 -4.740 35.550 1.00 81.94 264 ASP A N 1
ATOM 2045 C CA . ASP A 1 264 ? 9.091 -3.597 36.447 1.00 81.94 264 ASP A CA 1
ATOM 2046 C C . ASP A 1 264 ? 9.458 -2.329 35.657 1.00 81.94 264 ASP A C 1
ATOM 2048 O O . ASP A 1 264 ? 10.279 -2.350 34.737 1.00 81.94 264 ASP A O 1
ATOM 2052 N N . ILE A 1 265 ? 8.880 -1.199 36.063 1.00 83.06 265 ILE A N 1
ATOM 2053 C CA . ILE A 1 265 ? 9.120 0.108 35.447 1.00 83.06 265 ILE A CA 1
ATOM 2054 C C . ILE A 1 265 ? 9.783 1.016 36.484 1.00 83.06 265 ILE A C 1
ATOM 2056 O O . ILE A 1 265 ? 9.156 1.483 37.434 1.00 83.06 265 ILE A O 1
ATOM 2060 N N . VAL A 1 266 ? 11.065 1.287 36.282 1.00 83.56 266 VAL A N 1
ATOM 2061 C CA . VAL A 1 266 ? 11.863 2.255 37.039 1.00 83.56 266 VAL A CA 1
ATOM 2062 C C . VAL A 1 266 ? 11.884 3.554 36.249 1.00 83.56 266 VAL A C 1
ATOM 2064 O O . VAL A 1 266 ? 12.315 3.573 35.098 1.00 83.56 266 VAL A O 1
ATOM 2067 N N . ILE A 1 267 ? 11.470 4.660 36.860 1.00 84.88 267 ILE A N 1
ATOM 2068 C CA . ILE A 1 267 ? 11.444 5.972 36.202 1.00 84.88 267 ILE A CA 1
ATOM 2069 C C . ILE A 1 267 ? 12.462 6.873 36.885 1.00 84.88 267 ILE A C 1
ATOM 2071 O O . ILE A 1 267 ? 12.310 7.214 38.057 1.00 84.88 267 ILE A O 1
ATOM 2075 N N . ARG A 1 268 ? 13.510 7.270 36.155 1.00 80.25 268 ARG A N 1
ATOM 2076 C CA . ARG A 1 268 ? 14.575 8.172 36.639 1.00 80.25 268 ARG A CA 1
ATOM 2077 C C . ARG A 1 268 ? 15.205 7.719 37.969 1.00 80.25 268 ARG A C 1
ATOM 2079 O O . ARG A 1 268 ? 15.553 8.546 38.803 1.00 80.25 268 ARG A O 1
ATOM 2086 N N . GLY A 1 269 ? 15.331 6.405 38.168 1.00 77.12 269 GLY A N 1
ATOM 2087 C CA . GLY A 1 269 ? 15.890 5.806 39.385 1.00 77.12 269 GLY A CA 1
ATOM 2088 C C . GLY A 1 269 ? 14.924 5.709 40.572 1.00 77.12 269 GLY A C 1
ATOM 2089 O O . GLY A 1 269 ? 15.322 5.213 41.623 1.00 77.12 269 GLY A O 1
ATOM 2090 N N . ASN A 1 270 ? 13.667 6.143 40.429 1.00 81.56 270 ASN A N 1
ATOM 2091 C CA . ASN A 1 270 ? 12.656 5.958 41.467 1.00 81.56 270 ASN A CA 1
ATOM 2092 C C . ASN A 1 270 ? 12.196 4.501 41.546 1.00 81.56 270 ASN A C 1
ATOM 2094 O O . ASN A 1 270 ? 12.092 3.810 40.533 1.00 81.56 270 ASN A O 1
ATOM 2098 N N . SER A 1 271 ? 11.876 4.062 42.765 1.00 81.12 271 SER A N 1
ATOM 2099 C CA . SER A 1 271 ? 11.390 2.708 43.027 1.00 81.12 271 SER A CA 1
ATOM 2100 C C . SER A 1 271 ? 10.130 2.401 42.204 1.00 81.12 271 SER A C 1
ATOM 2102 O O . SER A 1 271 ? 9.167 3.170 42.285 1.00 81.12 271 SER A O 1
ATOM 2104 N N . PRO A 1 272 ? 10.072 1.256 41.500 1.00 77.19 272 PRO A N 1
ATOM 2105 C CA . PRO A 1 272 ? 8.870 0.824 40.785 1.00 77.19 272 PRO A CA 1
ATOM 2106 C C . PRO A 1 272 ? 7.643 0.654 41.694 1.00 77.19 272 PRO A C 1
ATOM 2108 O O . PRO A 1 272 ? 6.514 0.722 41.224 1.00 77.19 272 PRO A O 1
ATOM 2111 N N . LYS A 1 273 ? 7.835 0.498 43.015 1.00 77.00 273 LYS A N 1
ATOM 2112 C CA . LYS A 1 273 ? 6.736 0.454 44.001 1.00 77.00 273 LYS A CA 1
ATOM 2113 C C . LYS A 1 273 ? 5.958 1.768 44.113 1.00 77.00 273 LYS A C 1
ATOM 2115 O O . LYS A 1 273 ? 4.853 1.766 44.635 1.00 77.00 273 LYS A O 1
ATOM 2120 N N . GLY A 1 274 ? 6.542 2.878 43.663 1.00 76.19 274 GLY A N 1
ATOM 2121 C CA . GLY A 1 274 ? 5.869 4.175 43.591 1.00 76.19 274 GLY A CA 1
ATOM 2122 C C . GLY A 1 274 ? 5.075 4.379 42.299 1.00 76.19 274 GLY A C 1
ATOM 2123 O O . GLY A 1 274 ? 4.612 5.490 42.054 1.00 76.19 274 GLY A O 1
ATOM 2124 N N . LEU A 1 275 ? 4.975 3.370 41.429 1.00 80.25 275 LEU A N 1
ATOM 2125 C CA . LEU A 1 275 ? 4.217 3.467 40.189 1.00 80.25 275 LEU A CA 1
ATOM 2126 C C . LEU A 1 275 ? 2.729 3.218 40.451 1.00 80.25 275 LEU A C 1
ATOM 2128 O O . LEU A 1 275 ? 2.350 2.165 40.956 1.00 80.25 275 LEU A O 1
ATOM 2132 N N . GLN A 1 276 ? 1.890 4.166 40.047 1.00 81.62 276 GLN A N 1
ATOM 2133 C CA . GLN A 1 276 ? 0.441 4.023 40.134 1.00 81.62 276 GLN A CA 1
ATOM 2134 C C . GLN A 1 276 ? -0.123 3.517 38.806 1.00 81.62 276 GLN A C 1
ATOM 2136 O O . GLN A 1 276 ? 0.087 4.130 37.756 1.00 81.62 276 GLN A O 1
ATOM 2141 N N . TRP A 1 277 ? -0.882 2.425 38.861 1.00 81.19 277 TRP A N 1
ATOM 2142 C CA . TRP A 1 277 ? -1.616 1.904 37.713 1.00 81.19 277 TRP A CA 1
ATOM 2143 C C . TRP A 1 277 ? -3.078 2.300 37.799 1.00 81.19 277 TRP A C 1
ATOM 2145 O O . TRP A 1 277 ? -3.696 2.199 38.857 1.00 81.19 277 TRP A O 1
ATOM 2155 N N . ARG A 1 278 ? -3.651 2.740 36.681 1.00 81.25 278 ARG A N 1
ATOM 2156 C CA . ARG A 1 278 ? -5.077 3.042 36.576 1.00 81.25 278 ARG A CA 1
ATOM 2157 C C . ARG A 1 278 ? -5.663 2.442 35.310 1.00 81.25 278 ARG A C 1
ATOM 2159 O O . ARG A 1 278 ? -5.017 2.432 34.267 1.00 81.25 278 ARG A O 1
ATOM 2166 N N . LEU A 1 279 ? -6.909 2.001 35.398 1.00 81.06 279 LEU A N 1
ATOM 2167 C CA . LEU A 1 279 ? -7.729 1.595 34.262 1.00 81.06 279 LEU A CA 1
ATOM 2168 C C . LEU A 1 279 ? -9.055 2.343 34.357 1.00 81.06 279 LEU A C 1
ATOM 2170 O O . LEU A 1 279 ? -9.696 2.301 35.404 1.00 81.06 279 LEU A O 1
ATOM 2174 N N . GLU A 1 280 ? -9.447 3.067 33.309 1.00 78.38 280 GLU A N 1
ATOM 2175 C CA . GLU A 1 280 ? -10.662 3.905 33.325 1.00 78.38 280 GLU A CA 1
ATOM 2176 C C . GLU A 1 280 ? -10.706 4.911 34.492 1.00 78.38 280 GLU A C 1
ATOM 2178 O O . GLU A 1 280 ? -11.757 5.211 35.055 1.00 78.38 280 GLU A O 1
ATOM 2183 N N . GLY A 1 281 ? -9.543 5.412 34.917 1.00 75.69 281 GLY A N 1
ATOM 2184 C CA . GLY A 1 281 ? -9.439 6.311 36.067 1.00 75.69 281 GLY A CA 1
ATOM 2185 C C . GLY A 1 281 ? -9.557 5.629 37.437 1.00 75.69 281 GLY A C 1
ATOM 2186 O O . GLY A 1 281 ? -9.394 6.311 38.448 1.00 75.69 281 GLY A O 1
ATOM 2187 N N . ILE A 1 282 ? -9.748 4.311 37.509 1.00 79.50 282 ILE A N 1
ATOM 2188 C CA . ILE A 1 282 ? -9.751 3.539 38.760 1.00 79.50 282 ILE A CA 1
ATOM 2189 C C . ILE A 1 282 ? -8.346 3.001 39.024 1.00 79.50 282 ILE A C 1
ATOM 2191 O O . ILE A 1 282 ? -7.727 2.431 38.131 1.00 79.50 282 ILE A O 1
ATOM 2195 N N . GLU A 1 283 ? -7.838 3.186 40.241 1.00 76.56 283 GLU A N 1
ATOM 2196 C CA . GLU A 1 283 ? -6.523 2.683 40.643 1.00 76.56 283 GLU A CA 1
ATOM 2197 C C . GLU A 1 283 ? -6.508 1.161 40.818 1.00 76.56 283 GLU A C 1
ATOM 2199 O O . GLU A 1 283 ? -7.420 0.568 41.394 1.00 76.56 283 GLU A O 1
ATOM 2204 N N . ILE A 1 284 ? -5.439 0.542 40.320 1.00 78.69 284 ILE A N 1
ATOM 2205 C CA . ILE A 1 284 ? -5.143 -0.880 40.435 1.00 78.69 284 ILE A CA 1
ATOM 2206 C C . ILE A 1 284 ? -3.793 -1.003 41.139 1.00 78.69 284 ILE A C 1
ATOM 2208 O O . ILE A 1 284 ? -2.793 -0.475 40.667 1.00 78.69 284 ILE A O 1
ATOM 2212 N N . ASN A 1 285 ? -3.745 -1.735 42.251 1.00 73.62 285 ASN A N 1
ATOM 2213 C CA . ASN A 1 285 ? -2.514 -1.858 43.040 1.00 73.62 285 ASN A CA 1
ATOM 2214 C C . ASN A 1 285 ? -1.404 -2.624 42.305 1.00 73.62 285 ASN A C 1
ATOM 2216 O O . ASN A 1 285 ? -0.230 -2.296 42.435 1.00 73.62 285 ASN A O 1
ATOM 2220 N N . ASN A 1 286 ? -1.764 -3.665 41.553 1.00 76.31 286 ASN A N 1
ATOM 2221 C CA . ASN A 1 286 ? -0.815 -4.459 40.782 1.00 76.31 286 ASN A CA 1
ATOM 2222 C C . ASN A 1 286 ? -1.522 -5.055 39.554 1.00 76.31 286 ASN A C 1
ATOM 2224 O O . ASN A 1 286 ? -2.412 -5.891 39.725 1.00 76.31 286 ASN A O 1
ATOM 2228 N N . PRO A 1 287 ? -1.174 -4.648 38.323 1.00 76.88 287 PRO A N 1
ATOM 2229 C CA . PRO A 1 287 ? -1.814 -5.163 37.119 1.00 76.88 287 PRO A CA 1
ATOM 2230 C C . PRO A 1 287 ? -1.191 -6.477 36.634 1.00 76.88 287 PRO A C 1
ATOM 2232 O O . PRO A 1 287 ? -1.539 -6.906 35.542 1.00 76.88 287 PRO A O 1
ATOM 2235 N N . ASN A 1 288 ? -0.247 -7.093 37.357 1.00 79.81 288 ASN A N 1
ATOM 2236 C CA . ASN A 1 288 ? 0.564 -8.197 36.841 1.00 79.81 288 ASN A CA 1
ATOM 2237 C C . ASN A 1 288 ? -0.014 -9.588 37.114 1.00 79.81 288 ASN A C 1
ATOM 2239 O O . ASN A 1 288 ? -0.492 -9.892 38.205 1.00 79.81 288 ASN A O 1
ATOM 2243 N N . HIS A 1 289 ? 0.109 -10.468 36.121 1.00 69.06 289 HIS A N 1
ATOM 2244 C CA . HIS A 1 289 ? -0.172 -11.892 36.241 1.00 69.06 289 HIS A CA 1
ATOM 2245 C C . HIS A 1 289 ? 1.091 -12.579 36.797 1.00 69.06 289 HIS A C 1
ATOM 2247 O O . HIS A 1 289 ? 2.152 -12.508 36.175 1.00 69.06 289 HIS A O 1
ATOM 2253 N N . PHE A 1 290 ? 0.977 -13.217 37.970 1.00 65.69 290 PHE A N 1
ATOM 2254 C CA . PHE A 1 290 ? 2.072 -13.751 38.814 1.00 65.69 290 PHE A CA 1
ATOM 2255 C C . PHE A 1 290 ? 2.837 -12.736 39.691 1.00 65.69 290 PHE A C 1
ATOM 2257 O O . PHE A 1 290 ? 4.008 -12.949 39.995 1.00 65.69 290 PHE A O 1
ATOM 2264 N N . GLY A 1 291 ? 2.205 -11.640 40.120 1.00 62.69 291 GLY A N 1
ATOM 2265 C CA . GLY A 1 291 ? 2.808 -10.754 41.123 1.00 62.69 291 GLY A CA 1
ATOM 2266 C C . GLY A 1 291 ? 2.855 -11.392 42.520 1.00 62.69 291 GLY A C 1
ATOM 2267 O O . GLY A 1 291 ? 1.846 -11.907 42.996 1.00 62.69 291 GLY A O 1
ATOM 2268 N N . GLU A 1 292 ? 4.006 -11.328 43.193 1.00 60.88 292 GLU A N 1
ATOM 2269 C CA . GLU A 1 292 ? 4.099 -11.570 44.640 1.00 60.88 292 GLU A CA 1
ATOM 2270 C C . GLU A 1 292 ? 3.518 -10.373 45.414 1.00 60.88 292 GLU A C 1
ATOM 2272 O O . GLU A 1 292 ? 3.583 -9.227 44.955 1.00 60.88 292 GLU A O 1
ATOM 2277 N N . GLU A 1 293 ? 2.938 -10.616 46.592 1.00 55.44 293 GLU A N 1
ATOM 2278 C CA . GLU A 1 293 ? 2.391 -9.553 47.441 1.00 55.44 293 GLU A CA 1
ATOM 2279 C C . GLU A 1 293 ? 3.495 -8.538 47.801 1.00 55.44 293 GLU A C 1
ATOM 2281 O O . GLU A 1 293 ? 4.534 -8.888 48.359 1.00 55.44 293 GLU A O 1
ATOM 2286 N N . GLY A 1 294 ? 3.301 -7.267 47.434 1.00 57.00 294 GLY A N 1
ATOM 2287 C CA . GLY A 1 294 ? 4.301 -6.206 47.627 1.00 57.00 294 GLY A CA 1
ATOM 2288 C C . GLY A 1 294 ? 5.356 -6.067 46.516 1.00 57.00 294 GLY A C 1
ATOM 2289 O O . GLY A 1 294 ? 6.273 -5.245 46.663 1.00 57.00 294 GLY A O 1
ATOM 2290 N N . SER A 1 295 ? 5.232 -6.826 45.419 1.00 63.09 295 SER A N 1
ATOM 2291 C CA . SER A 1 295 ? 5.983 -6.621 44.174 1.00 63.09 295 SER A CA 1
ATOM 2292 C C . SER A 1 295 ? 5.361 -5.507 43.326 1.00 63.09 295 SER A C 1
ATOM 2294 O O . SER A 1 295 ? 4.142 -5.379 43.232 1.00 63.09 295 SER A O 1
ATOM 2296 N N . SER A 1 296 ? 6.216 -4.717 42.685 1.00 63.72 296 SER A N 1
ATOM 2297 C CA . SER A 1 296 ? 5.873 -3.670 41.712 1.00 63.72 296 SER A CA 1
ATOM 2298 C C . SER A 1 296 ? 5.692 -4.175 40.276 1.00 63.72 296 SER A C 1
ATOM 2300 O O . SER A 1 296 ? 5.226 -3.426 39.417 1.00 63.72 296 SER A O 1
ATOM 2302 N N . GLY A 1 297 ? 6.069 -5.428 40.024 1.00 67.62 297 GLY A N 1
ATOM 2303 C CA . GLY A 1 297 ? 6.128 -6.052 38.706 1.00 67.62 297 GLY A CA 1
ATOM 2304 C C . GLY A 1 297 ? 5.721 -7.526 38.749 1.00 67.62 297 GLY A C 1
ATOM 2305 O O . GLY A 1 297 ? 5.519 -8.110 39.819 1.00 67.62 297 GLY A O 1
ATOM 2306 N N . GLY A 1 298 ? 5.622 -8.144 37.577 1.00 72.12 298 GLY A N 1
ATOM 2307 C CA . GLY A 1 298 ? 5.483 -9.588 37.393 1.00 72.12 298 GLY A CA 1
ATOM 2308 C C . GLY A 1 298 ? 6.028 -10.021 36.034 1.00 72.12 298 GLY A C 1
ATOM 2309 O O . GLY A 1 298 ? 6.697 -9.247 35.355 1.00 72.12 298 GLY A O 1
ATOM 2310 N N . GLY A 1 299 ? 5.768 -11.263 35.618 1.00 70.00 299 GLY A N 1
ATOM 2311 C CA . GLY A 1 299 ? 6.250 -11.749 34.318 1.00 70.00 299 GLY A CA 1
ATOM 2312 C C . GLY A 1 299 ? 5.619 -10.994 33.141 1.00 70.00 299 GLY A C 1
ATOM 2313 O O . GLY A 1 299 ? 6.320 -10.573 32.212 1.00 70.00 299 GLY A O 1
ATOM 2314 N N . VAL A 1 300 ? 4.296 -10.806 33.209 1.00 72.00 300 VAL A N 1
ATOM 2315 C CA . VAL A 1 300 ? 3.480 -10.070 32.233 1.00 72.00 300 VAL A CA 1
ATOM 2316 C C . VAL A 1 300 ? 2.322 -9.347 32.920 1.00 72.00 300 VAL A C 1
ATOM 2318 O O . VAL A 1 300 ? 1.780 -9.833 33.917 1.00 72.00 300 VAL A O 1
ATOM 2321 N N . SER A 1 301 ? 1.891 -8.221 32.357 1.00 79.56 301 SER A N 1
ATOM 2322 C CA . SER A 1 301 ? 0.652 -7.557 32.768 1.00 79.56 301 SER A CA 1
ATOM 2323 C C . SER A 1 301 ? -0.560 -8.440 32.457 1.00 79.56 301 SER A C 1
ATOM 2325 O O . SER A 1 301 ? -0.690 -8.999 31.370 1.00 79.56 301 SER A O 1
ATOM 2327 N N . MET A 1 302 ? -1.487 -8.533 33.405 1.00 78.19 302 MET A N 1
ATOM 2328 C CA . MET A 1 302 ? -2.817 -9.124 33.241 1.00 78.19 302 MET A CA 1
ATOM 2329 C C . MET A 1 302 ? -3.701 -8.272 32.312 1.00 78.19 302 MET A C 1
ATOM 2331 O O . MET A 1 302 ? -4.666 -8.769 31.737 1.00 78.19 302 MET A O 1
ATOM 2335 N N . ILE A 1 303 ? -3.345 -6.995 32.135 1.00 78.06 303 ILE A N 1
ATOM 2336 C CA . ILE A 1 303 ? -3.939 -6.088 31.152 1.00 78.06 303 ILE A CA 1
ATOM 2337 C C . ILE A 1 303 ? -3.122 -6.173 29.861 1.00 78.06 303 ILE A C 1
ATOM 2339 O O . ILE A 1 303 ? -1.968 -5.749 29.814 1.00 78.06 303 ILE A O 1
ATOM 2343 N N . SER A 1 304 ? -3.731 -6.705 28.802 1.00 77.25 304 SER A N 1
ATOM 2344 C CA . SER A 1 304 ? -3.124 -6.725 27.469 1.00 77.25 304 SER A CA 1
ATOM 2345 C C . SER A 1 304 ? -3.353 -5.398 26.753 1.00 77.25 304 SER A C 1
ATOM 2347 O O . SER A 1 304 ? -4.434 -4.820 26.843 1.00 77.25 304 SER A O 1
ATOM 2349 N N . ALA A 1 305 ? -2.385 -4.965 25.946 1.00 74.62 305 ALA A N 1
ATOM 2350 C CA . ALA A 1 305 ? -2.547 -3.829 25.047 1.00 74.62 305 ALA A CA 1
ATOM 2351 C C . ALA A 1 305 ? -3.770 -3.978 24.129 1.00 74.62 305 ALA A C 1
ATOM 2353 O O . ALA A 1 305 ? -4.422 -2.989 23.847 1.00 74.62 305 ALA A O 1
ATOM 2354 N N . ASN A 1 306 ? -4.153 -5.200 23.740 1.00 75.44 306 ASN A N 1
ATOM 2355 C CA . ASN A 1 306 ? -5.338 -5.438 22.903 1.00 75.44 306 ASN A CA 1
ATOM 2356 C C . ASN A 1 306 ? -6.676 -5.140 23.611 1.00 75.44 306 ASN A C 1
ATOM 2358 O O . ASN A 1 306 ? -7.711 -5.074 22.954 1.00 75.44 306 ASN A O 1
ATOM 2362 N N . MET A 1 307 ? -6.674 -5.011 24.943 1.00 76.44 307 MET A N 1
ATOM 2363 C CA . MET A 1 307 ? -7.847 -4.617 25.735 1.00 76.44 307 MET A CA 1
ATOM 2364 C C . MET A 1 307 ? -7.951 -3.102 25.920 1.00 76.44 307 MET A C 1
ATOM 2366 O O . MET A 1 307 ? -8.963 -2.616 26.421 1.00 76.44 307 MET A O 1
ATOM 2370 N N . LEU A 1 308 ? -6.907 -2.364 25.552 1.00 77.00 308 LEU A N 1
ATOM 2371 C CA . LEU A 1 308 ? -6.834 -0.919 25.677 1.00 77.00 308 LEU A CA 1
ATOM 2372 C C . LEU A 1 308 ? -6.989 -0.314 24.283 1.00 77.00 308 LEU A C 1
ATOM 2374 O O . LEU A 1 308 ? -6.518 -0.874 23.312 1.00 77.00 308 LEU A O 1
ATOM 2378 N N . ASP A 1 309 ? -7.654 0.822 24.165 1.00 74.50 309 ASP A N 1
ATOM 2379 C CA . ASP A 1 309 ? -7.593 1.668 22.970 1.00 74.50 309 ASP A CA 1
ATOM 2380 C C . ASP A 1 309 ? -6.327 2.533 23.021 1.00 74.50 309 ASP A C 1
ATOM 2382 O O . ASP A 1 309 ? -5.603 2.719 22.041 1.00 74.50 309 ASP A O 1
ATOM 2386 N N . ARG A 1 310 ? -6.014 3.028 24.224 1.00 76.06 310 ARG A N 1
ATOM 2387 C CA . ARG A 1 310 ? -4.920 3.961 24.459 1.00 76.06 310 ARG A CA 1
ATOM 2388 C C . ARG A 1 310 ? -4.405 3.870 25.886 1.00 76.06 310 ARG A C 1
ATOM 2390 O O . ARG A 1 310 ? -5.183 3.690 26.818 1.00 76.06 310 ARG A O 1
ATOM 2397 N N . SER A 1 311 ? -3.103 4.076 26.051 1.00 80.62 311 SER A N 1
ATOM 2398 C CA . SER A 1 311 ? -2.481 4.256 27.363 1.00 80.62 311 SER A CA 1
ATOM 2399 C C . SER A 1 311 ? -1.728 5.579 27.438 1.00 80.62 311 SER A C 1
ATOM 2401 O O . SER A 1 311 ? -1.040 5.957 26.489 1.00 80.62 311 SER A O 1
ATOM 2403 N N . ASP A 1 312 ? -1.845 6.268 28.569 1.00 82.00 312 ASP A N 1
ATOM 2404 C CA . ASP A 1 312 ? -1.066 7.457 28.900 1.00 82.00 312 ASP A CA 1
ATOM 2405 C C . ASP A 1 312 ? -0.046 7.103 29.995 1.00 82.00 312 ASP A C 1
ATOM 2407 O O . ASP A 1 312 ? -0.379 6.523 31.028 1.00 82.00 312 ASP A O 1
ATOM 2411 N N . PHE A 1 313 ? 1.215 7.454 29.766 1.00 82.81 313 PHE A N 1
ATOM 2412 C CA . PHE A 1 313 ? 2.333 7.205 30.667 1.00 82.81 313 PHE A CA 1
ATOM 2413 C C . PHE A 1 313 ? 2.967 8.517 31.110 1.00 82.81 313 PHE A C 1
ATOM 2415 O O . PHE A 1 313 ? 3.460 9.297 30.289 1.00 82.81 313 PHE A O 1
ATOM 2422 N N . LEU A 1 314 ? 2.955 8.763 32.418 1.00 81.38 314 LEU A N 1
ATOM 2423 C CA . LEU A 1 314 ? 3.433 9.989 33.039 1.00 81.38 314 LEU A CA 1
ATOM 2424 C C . LEU A 1 314 ? 4.688 9.692 33.859 1.00 81.38 314 LEU A C 1
ATOM 2426 O O . LEU A 1 314 ? 4.659 8.902 34.801 1.00 81.38 314 LEU A O 1
ATOM 2430 N N . THR A 1 315 ? 5.781 10.382 33.534 1.00 76.31 315 THR A N 1
ATOM 2431 C CA . THR A 1 315 ? 7.079 10.233 34.224 1.00 76.31 315 THR A CA 1
ATOM 2432 C C . THR A 1 315 ? 7.369 11.345 35.238 1.00 76.31 315 THR A C 1
ATOM 2434 O O . THR A 1 315 ? 8.445 11.381 35.832 1.00 76.31 315 THR A O 1
ATOM 2437 N N . GLY A 1 316 ? 6.437 12.287 35.408 1.00 70.62 316 GLY A N 1
ATOM 2438 C CA . GLY A 1 316 ? 6.544 13.418 36.330 1.00 70.62 316 GLY A CA 1
ATOM 2439 C C . GLY A 1 316 ? 5.526 14.518 36.020 1.00 70.62 316 GLY A C 1
ATOM 2440 O O . GLY A 1 316 ? 4.899 14.490 34.964 1.00 70.62 316 GLY A O 1
ATOM 2441 N N . ALA A 1 317 ? 5.395 15.490 36.933 1.00 67.00 317 ALA A N 1
ATOM 2442 C CA . ALA A 1 317 ? 4.401 16.573 36.885 1.00 67.00 317 ALA A CA 1
ATOM 2443 C C . ALA A 1 317 ? 2.964 16.045 36.707 1.00 67.00 317 ALA A C 1
ATOM 2445 O O . ALA A 1 317 ? 2.365 16.145 35.636 1.00 67.00 317 ALA A O 1
ATOM 2446 N N . PHE A 1 318 ? 2.434 15.449 37.777 1.00 71.62 318 PHE A N 1
ATOM 2447 C CA . PHE A 1 318 ? 1.106 14.843 37.784 1.00 71.62 318 PHE A CA 1
ATOM 2448 C C . PHE A 1 318 ? 0.025 15.916 38.007 1.00 71.62 318 PHE A C 1
ATOM 2450 O O . PHE A 1 318 ? 0.164 16.715 38.935 1.00 71.62 318 PHE A O 1
ATOM 2457 N N . PRO A 1 319 ? -1.027 15.974 37.173 1.00 65.38 319 PRO A N 1
ATOM 2458 C CA . PRO A 1 319 ? -2.132 16.914 37.357 1.00 65.38 319 PRO A CA 1
ATOM 2459 C C . PRO A 1 319 ? -3.012 16.526 38.561 1.00 65.38 319 PRO A C 1
ATOM 2461 O O . PRO A 1 319 ? -2.827 15.486 39.195 1.00 65.38 319 PRO A O 1
ATOM 2464 N N . GLU A 1 320 ? -3.982 17.375 38.890 1.00 59.41 320 GLU A N 1
ATOM 2465 C CA . GLU A 1 320 ? -4.901 17.152 40.011 1.00 59.41 320 GLU A CA 1
ATOM 2466 C C . GLU A 1 320 ? -5.657 15.814 39.865 1.00 59.41 320 GLU A C 1
ATOM 2468 O O . GLU A 1 320 ? -6.155 15.482 38.789 1.00 59.41 320 GLU A O 1
ATOM 2473 N N . GLY A 1 321 ? -5.723 15.025 40.945 1.00 62.50 321 GLY A N 1
ATOM 2474 C CA . GLY A 1 321 ? -6.335 13.684 40.955 1.00 62.50 321 GLY A CA 1
ATOM 2475 C C . GLY A 1 321 ? -5.353 12.504 40.998 1.00 62.50 321 GLY A C 1
ATOM 2476 O O . GLY A 1 321 ? -5.798 11.356 41.054 1.00 62.50 321 GLY A O 1
ATOM 2477 N N . PHE A 1 322 ? -4.040 12.764 41.005 1.00 64.00 322 PHE A N 1
ATOM 2478 C CA . PHE A 1 322 ? -2.988 11.784 41.305 1.00 64.00 322 PHE A CA 1
ATOM 2479 C C . PHE A 1 322 ? -2.383 12.098 42.681 1.00 64.00 322 PHE A C 1
ATOM 2481 O O . PHE A 1 322 ? -1.555 12.995 42.816 1.00 64.00 322 PHE A O 1
ATOM 2488 N N . THR A 1 323 ? -2.852 11.415 43.727 1.00 55.78 323 THR A N 1
ATOM 2489 C CA . THR A 1 323 ? -2.575 11.786 45.131 1.00 55.78 323 THR A CA 1
ATOM 2490 C C . THR A 1 323 ? -1.778 10.741 45.909 1.00 55.78 323 THR A C 1
ATOM 2492 O O . THR A 1 323 ? -1.661 10.860 47.129 1.00 55.78 323 THR A O 1
ATOM 2495 N N . ALA A 1 324 ? -1.253 9.703 45.251 1.00 59.91 324 ALA A N 1
ATOM 2496 C CA . ALA A 1 324 ? -0.529 8.656 45.961 1.00 59.91 324 ALA A CA 1
ATOM 2497 C C . ALA A 1 324 ? 0.799 9.209 46.536 1.00 59.91 324 ALA A C 1
ATOM 2499 O O . ALA A 1 324 ? 1.549 9.901 45.839 1.00 59.91 324 ALA A O 1
ATOM 2500 N N . PRO A 1 325 ? 1.111 8.956 47.818 1.00 50.94 325 PRO A N 1
ATOM 2501 C CA . PRO A 1 325 ? 2.376 9.385 48.401 1.00 50.94 325 PRO A CA 1
ATOM 2502 C C . PRO A 1 325 ? 3.549 8.639 47.744 1.00 50.94 325 PRO A C 1
ATOM 2504 O O . PRO A 1 325 ? 3.553 7.414 47.677 1.00 50.94 325 PRO A O 1
ATOM 2507 N N . GLY A 1 326 ? 4.564 9.378 47.278 1.00 59.03 326 GLY A N 1
ATOM 2508 C CA . GLY A 1 326 ? 5.785 8.794 46.701 1.00 59.03 326 GLY A CA 1
ATOM 2509 C C . GLY A 1 326 ? 5.693 8.382 45.225 1.00 59.03 326 GLY A C 1
ATOM 2510 O O . GLY A 1 326 ? 6.448 7.506 44.805 1.00 59.03 326 GLY A O 1
ATOM 2511 N N . LEU A 1 327 ? 4.797 9.004 44.447 1.00 67.62 327 LEU A N 1
ATOM 2512 C CA . LEU A 1 327 ? 4.618 8.736 43.015 1.00 67.62 327 LEU A CA 1
ATOM 2513 C C . LEU A 1 327 ? 5.929 8.835 42.218 1.00 67.62 327 LEU A C 1
ATOM 2515 O O . LEU A 1 327 ? 6.493 9.915 42.034 1.00 67.62 327 LEU A O 1
ATOM 2519 N N . ALA A 1 328 ? 6.365 7.694 41.692 1.00 72.12 328 ALA A N 1
ATOM 2520 C CA . ALA A 1 328 ? 7.468 7.566 40.744 1.00 72.12 328 ALA A CA 1
ATOM 2521 C C . ALA A 1 328 ? 7.008 7.819 39.297 1.00 72.12 328 ALA A C 1
ATOM 2523 O O . ALA A 1 328 ? 7.785 8.285 38.463 1.00 72.12 328 ALA A O 1
ATOM 2524 N N . GLY A 1 329 ? 5.738 7.522 39.010 1.00 78.06 329 GLY A N 1
ATOM 2525 C CA . GLY A 1 329 ? 5.093 7.671 37.711 1.00 78.06 329 GLY A CA 1
ATOM 2526 C C . GLY A 1 329 ? 3.664 7.142 37.728 1.00 78.06 329 GLY A C 1
ATOM 2527 O O . GLY A 1 329 ? 3.218 6.567 38.722 1.00 78.06 329 GLY A O 1
ATOM 2528 N N . VAL A 1 330 ? 2.961 7.315 36.612 1.00 79.75 330 VAL A N 1
ATOM 2529 C CA . VAL A 1 330 ? 1.586 6.836 36.437 1.00 79.75 330 VAL A CA 1
ATOM 2530 C C . VAL A 1 330 ? 1.448 6.161 35.078 1.00 79.75 330 VAL A C 1
ATOM 2532 O O . VAL A 1 330 ? 1.901 6.707 34.071 1.00 79.75 330 VAL A O 1
ATOM 2535 N N . VAL A 1 331 ? 0.781 5.009 35.046 1.00 82.31 331 VAL A N 1
ATOM 2536 C CA . VAL A 1 331 ? 0.286 4.383 33.814 1.00 82.31 331 VAL A CA 1
ATOM 2537 C C . VAL A 1 331 ? -1.241 4.366 33.867 1.00 82.31 331 VAL A C 1
ATOM 2539 O O . VAL A 1 331 ? -1.825 3.757 34.761 1.00 82.31 331 VAL A O 1
ATOM 2542 N N . GLU A 1 332 ? -1.893 5.025 32.915 1.00 81.94 332 GLU A N 1
ATOM 2543 C CA . GLU A 1 332 ? -3.351 5.069 32.786 1.00 81.94 332 GLU A CA 1
ATOM 2544 C C . GLU A 1 332 ? -3.779 4.381 31.487 1.00 81.94 332 GLU A C 1
ATOM 2546 O O . GLU A 1 332 ? -3.476 4.861 30.397 1.00 81.94 332 GLU A O 1
ATOM 2551 N N . GLY A 1 333 ? -4.487 3.260 31.598 1.00 82.00 333 GLY A N 1
ATOM 2552 C CA . GLY A 1 333 ? -5.097 2.558 30.473 1.00 82.00 333 GLY A CA 1
ATOM 2553 C C . GLY A 1 333 ? -6.540 3.000 30.238 1.00 82.00 333 GLY A C 1
ATOM 2554 O O . GLY A 1 333 ? -7.294 3.224 31.190 1.00 82.00 333 GLY A O 1
ATOM 2555 N N . ARG A 1 334 ? -6.929 3.085 28.963 1.00 80.81 334 ARG A N 1
ATOM 2556 C CA . ARG A 1 334 ? -8.307 3.323 28.524 1.00 80.81 334 ARG A CA 1
ATOM 2557 C C . ARG A 1 334 ? -8.767 2.236 27.566 1.00 80.81 334 ARG A C 1
ATOM 2559 O O . ARG A 1 334 ? -8.042 1.921 26.628 1.00 80.81 334 ARG A O 1
ATOM 2566 N N . ALA A 1 335 ? -9.945 1.679 27.787 1.00 77.50 335 ALA A N 1
ATOM 2567 C CA . ALA A 1 335 ? -10.585 0.642 27.004 1.00 77.50 335 ALA A CA 1
ATOM 2568 C C . ALA A 1 335 ? -11.316 1.227 25.775 1.00 77.50 335 ALA A C 1
ATOM 2570 O O . ALA A 1 335 ? -11.715 2.395 25.762 1.00 77.50 335 ALA A O 1
ATOM 2571 N N . PRO A 1 336 ? -11.531 0.422 24.723 1.00 68.00 336 PRO A N 1
ATOM 2572 C CA . PRO A 1 336 ? -12.284 0.849 23.550 1.00 68.00 336 PRO A CA 1
ATOM 2573 C C . PRO A 1 336 ? -13.734 1.219 23.885 1.00 68.00 336 PRO A C 1
ATOM 2575 O O . PRO A 1 336 ? -14.482 0.425 24.454 1.00 68.00 336 PRO A O 1
ATOM 2578 N N . GLY A 1 337 ? -14.163 2.410 23.457 1.00 57.28 337 GLY A N 1
ATOM 2579 C CA . GLY A 1 337 ? -15.562 2.849 23.531 1.00 57.28 337 GLY A CA 1
ATOM 2580 C C . GLY A 1 337 ? -15.959 3.628 24.790 1.00 57.28 337 GLY A C 1
ATOM 2581 O O . GLY A 1 337 ? -17.088 4.113 24.850 1.00 57.28 337 GLY A O 1
ATOM 2582 N N . THR A 1 338 ? -15.056 3.823 25.753 1.00 48.41 338 THR A N 1
ATOM 2583 C CA . THR A 1 338 ? -15.286 4.642 26.955 1.00 48.41 338 THR A CA 1
ATOM 2584 C C . THR A 1 338 ? -14.622 6.012 26.804 1.00 48.41 338 THR A C 1
ATOM 2586 O O . THR A 1 338 ? -13.589 6.338 27.383 1.00 48.41 338 THR A O 1
ATOM 2589 N N . GLY A 1 339 ? -15.220 6.870 25.977 1.00 39.34 339 GLY A N 1
ATOM 2590 C CA . GLY A 1 339 ? -14.812 8.271 25.876 1.00 39.34 339 GLY A CA 1
ATOM 2591 C C . GLY A 1 339 ? -15.186 9.051 27.137 1.00 39.34 339 GLY A C 1
ATOM 2592 O O . GLY A 1 339 ? -16.184 9.763 27.137 1.00 39.34 339 GLY A O 1
ATOM 2593 N N . PHE A 1 340 ? -14.406 8.935 28.214 1.00 36.75 340 PHE A N 1
ATOM 2594 C CA . PHE A 1 340 ? -14.562 9.783 29.396 1.00 36.75 340 PHE A CA 1
ATOM 2595 C C . PHE A 1 340 ? -13.990 11.179 29.091 1.00 36.75 340 PHE A C 1
ATOM 2597 O O . PHE A 1 340 ? -12.805 11.460 29.278 1.00 36.75 340 PHE A O 1
ATOM 2604 N N . THR A 1 341 ? -14.826 12.078 28.569 1.00 34.38 341 THR A N 1
ATOM 2605 C CA . THR A 1 341 ? -14.565 13.523 28.613 1.00 34.38 341 THR A CA 1
ATOM 2606 C C . THR A 1 341 ? -14.902 14.009 30.014 1.00 34.38 341 THR A C 1
ATOM 2608 O O . THR A 1 341 ? -16.068 14.216 30.341 1.00 34.38 341 THR A O 1
ATOM 2611 N N . GLY A 1 342 ? -13.888 14.140 30.867 1.00 30.70 342 GLY A N 1
ATOM 2612 C CA . GLY A 1 342 ? -14.065 14.687 32.205 1.00 30.70 342 GLY A CA 1
ATOM 2613 C C . GLY A 1 342 ? -14.554 16.134 32.155 1.00 30.70 342 GLY A C 1
ATOM 2614 O O . GLY A 1 342 ? -13.858 16.992 31.623 1.00 30.70 342 GLY A O 1
ATOM 2615 N N . VAL A 1 343 ? -15.719 16.395 32.752 1.00 30.06 343 VAL A N 1
ATOM 2616 C CA . VAL A 1 343 ? -16.106 17.699 33.306 1.00 30.06 343 VAL A CA 1
ATOM 2617 C C . VAL A 1 343 ? -16.975 17.459 34.546 1.00 30.06 343 VAL A C 1
ATOM 2619 O O . VAL A 1 343 ? -18.020 16.832 34.450 1.00 30.06 343 VAL A O 1
ATOM 2622 N N . GLY A 1 344 ? -16.532 17.997 35.686 1.00 25.92 344 GLY A N 1
ATOM 2623 C CA . GLY A 1 344 ? -17.378 18.671 36.677 1.00 25.92 344 GLY A CA 1
ATOM 2624 C C . GLY A 1 344 ? -18.404 17.868 37.490 1.00 25.92 344 GLY A C 1
ATOM 2625 O O . GLY A 1 344 ? -19.478 17.545 37.010 1.00 25.92 344 GLY A O 1
ATOM 2626 N N . ILE A 1 345 ? -18.078 17.690 38.775 1.00 31.95 345 ILE A N 1
ATOM 2627 C CA . ILE A 1 345 ? -18.934 17.824 39.973 1.00 31.95 345 ILE A CA 1
ATOM 2628 C C . ILE A 1 345 ? -20.424 17.447 39.826 1.00 31.95 345 ILE A C 1
ATOM 2630 O O . ILE A 1 345 ? -21.225 18.207 39.294 1.00 31.95 345 ILE A O 1
ATOM 2634 N N . GLY A 1 346 ? -20.812 16.352 40.487 1.00 33.53 346 GLY A N 1
ATOM 2635 C CA . GLY A 1 346 ? -22.195 16.114 40.907 1.00 33.53 346 GLY A CA 1
ATOM 2636 C C . GLY A 1 346 ? -23.136 15.667 39.792 1.00 33.53 346 GLY A C 1
ATOM 2637 O O . GLY A 1 346 ? -23.941 16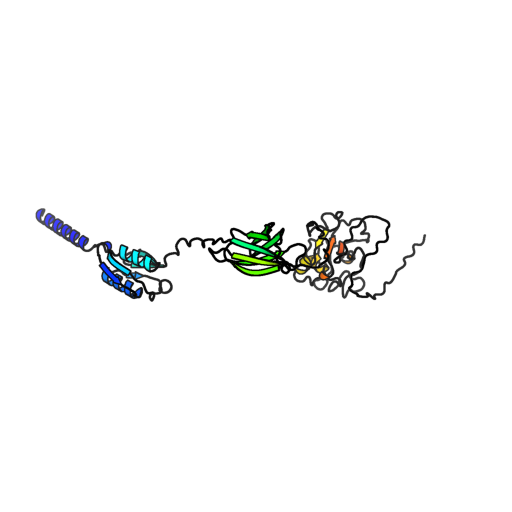.441 39.291 1.00 33.53 346 GLY A O 1
ATOM 2638 N N . GLY A 1 347 ? -23.109 14.380 39.465 1.00 24.20 347 GLY A N 1
ATOM 2639 C CA . GLY A 1 347 ? -24.109 13.788 38.587 1.00 24.20 347 GLY A CA 1
ATOM 2640 C C . GLY A 1 347 ? -23.826 12.315 38.374 1.00 24.20 347 GLY A C 1
ATOM 2641 O O . GLY A 1 347 ? -22.769 11.948 37.876 1.00 24.20 347 GLY A O 1
ATOM 2642 N N . VAL A 1 348 ? -24.761 11.469 38.793 1.00 34.84 348 VAL A N 1
ATOM 2643 C CA . VAL A 1 348 ? -24.776 10.040 38.475 1.00 34.84 348 VAL A CA 1
ATOM 2644 C C . VAL A 1 348 ? -24.746 9.887 36.953 1.00 34.84 348 VAL A C 1
ATOM 2646 O O . VAL A 1 348 ? -25.602 10.448 36.272 1.00 34.84 348 VAL A O 1
ATOM 2649 N N . VAL A 1 349 ? -23.787 9.128 36.419 1.00 27.89 349 VAL A N 1
ATOM 2650 C CA . VAL A 1 349 ? -23.734 8.792 34.991 1.00 27.89 349 VAL A CA 1
ATOM 2651 C C . VAL A 1 349 ? -23.668 7.279 34.834 1.00 27.89 349 VAL A C 1
ATOM 2653 O O . VAL A 1 349 ? -22.705 6.622 35.221 1.00 27.89 349 VAL A O 1
ATOM 2656 N N . THR A 1 350 ? -24.740 6.745 34.261 1.00 30.41 350 THR A N 1
ATOM 2657 C CA . THR A 1 350 ? -24.916 5.348 33.873 1.00 30.41 350 THR A CA 1
ATOM 2658 C C . THR A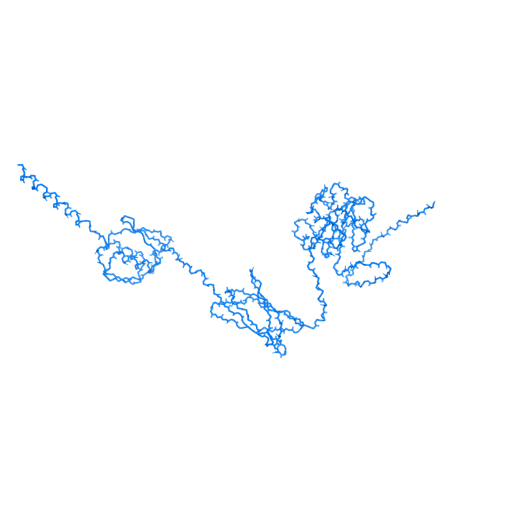 1 350 ? -24.324 5.153 32.477 1.00 30.41 350 THR A C 1
ATOM 2660 O O . THR A 1 350 ? -24.805 5.754 31.519 1.00 30.41 350 THR A O 1
ATOM 2663 N N . GLY A 1 351 ? -23.287 4.324 32.350 1.00 26.28 351 GLY A N 1
ATOM 2664 C CA . GLY A 1 351 ? -22.714 3.912 31.065 1.00 26.28 351 GLY A CA 1
ATOM 2665 C C . GLY A 1 351 ? -23.151 2.493 30.701 1.00 26.28 351 GLY A C 1
ATOM 2666 O O . GLY A 1 351 ? -23.027 1.578 31.512 1.00 26.28 351 GLY A O 1
ATOM 2667 N N . ALA A 1 352 ? -23.690 2.311 29.495 1.00 26.69 352 ALA A N 1
ATOM 2668 C CA . ALA A 1 352 ? -24.146 1.021 28.987 1.00 26.69 352 ALA A CA 1
ATOM 2669 C C . ALA A 1 352 ? -22.959 0.087 28.693 1.00 26.69 352 ALA A C 1
ATOM 2671 O O . ALA A 1 352 ? -22.111 0.386 27.854 1.00 26.69 352 ALA A O 1
ATOM 2672 N N . VAL A 1 353 ? -22.928 -1.062 29.370 1.00 32.31 353 VAL A N 1
ATOM 2673 C CA . VAL A 1 353 ? -21.941 -2.125 29.153 1.00 32.31 353 VAL A CA 1
ATOM 2674 C C . VAL A 1 353 ? -22.332 -2.900 27.891 1.00 32.31 353 VAL A C 1
ATOM 2676 O O . VAL A 1 353 ? -23.342 -3.603 27.864 1.00 32.31 353 VAL A O 1
ATOM 2679 N N . GLY A 1 354 ? -21.549 -2.742 26.823 1.00 26.08 354 GLY A N 1
ATOM 2680 C CA . GLY A 1 354 ? -21.647 -3.565 25.619 1.00 26.08 354 GLY A CA 1
ATOM 2681 C C . GLY A 1 354 ? -21.210 -4.999 25.918 1.00 26.08 354 GLY A C 1
ATOM 2682 O O . GLY A 1 354 ? -20.160 -5.219 26.511 1.00 26.08 354 GLY A O 1
ATOM 2683 N N . GLY A 1 355 ? -22.054 -5.957 25.531 1.00 30.95 355 GLY A N 1
ATOM 2684 C CA . GLY A 1 355 ? -21.963 -7.377 25.864 1.00 30.95 355 GLY A CA 1
ATOM 2685 C C . GLY A 1 355 ? -20.593 -8.016 25.632 1.00 30.95 355 GLY A C 1
ATOM 2686 O O . GLY A 1 355 ? -20.133 -8.168 24.505 1.00 30.95 355 GLY A O 1
ATOM 2687 N N . GLY A 1 356 ? -20.006 -8.464 26.734 1.00 27.30 356 GLY A N 1
ATOM 2688 C CA . GLY A 1 356 ? -18.802 -9.278 26.810 1.00 27.30 356 GLY A CA 1
ATOM 2689 C C . GLY A 1 356 ? -18.636 -9.686 28.264 1.00 27.30 356 GLY A C 1
ATOM 2690 O O . GLY A 1 356 ? -17.918 -9.041 29.017 1.00 27.30 356 GLY A O 1
ATOM 2691 N N . GLY A 1 357 ? -19.424 -10.669 28.700 1.00 28.77 357 GLY A N 1
ATOM 2692 C CA . GLY A 1 357 ? -19.449 -11.092 30.094 1.00 28.77 357 GLY A CA 1
ATOM 2693 C C . GLY A 1 357 ? -18.110 -11.678 30.526 1.00 28.77 357 GLY A C 1
ATOM 2694 O O . GLY A 1 357 ? -17.615 -12.605 29.893 1.00 28.77 357 GLY A O 1
ATOM 2695 N N . LEU A 1 358 ? -17.574 -11.183 31.638 1.00 32.06 358 LEU A N 1
ATOM 2696 C CA . LEU A 1 358 ? -16.689 -11.949 32.507 1.00 32.06 358 LEU A CA 1
ATOM 2697 C C . LEU A 1 358 ? -16.772 -11.405 33.935 1.00 32.06 358 LEU A C 1
ATOM 2699 O O . LEU A 1 358 ? -16.618 -10.215 34.195 1.00 32.06 358 LEU A O 1
ATOM 2703 N N . SER A 1 359 ? -17.086 -12.319 34.848 1.00 26.95 359 SER A N 1
ATOM 2704 C CA . SER A 1 359 ? -17.170 -12.107 36.286 1.00 26.95 359 SER A CA 1
ATOM 2705 C C . SER A 1 359 ? -15.758 -12.145 36.870 1.00 26.95 359 SER A C 1
ATOM 2707 O O . SER A 1 359 ? -15.110 -13.190 36.847 1.00 26.95 359 SER A O 1
ATOM 2709 N N . LEU A 1 360 ? -15.274 -11.014 37.390 1.00 28.97 360 LEU A N 1
ATOM 2710 C CA . LEU A 1 360 ? -14.140 -11.002 38.311 1.00 28.97 360 LEU A CA 1
ATOM 2711 C C . LEU A 1 360 ? -14.663 -11.361 39.705 1.00 28.97 360 LEU A C 1
ATOM 2713 O O . LEU A 1 360 ? -15.168 -10.510 40.433 1.00 28.97 360 LEU A O 1
ATOM 2717 N N . VAL A 1 361 ? -14.555 -12.637 40.073 1.00 28.12 361 VAL A N 1
ATOM 2718 C CA . VAL A 1 361 ? -14.620 -13.046 41.479 1.00 28.12 361 VAL A CA 1
ATOM 2719 C C . VAL A 1 361 ? -13.202 -12.961 42.033 1.00 28.12 361 VAL A C 1
ATOM 2721 O O . VAL A 1 361 ? -12.383 -13.849 41.821 1.00 28.12 361 VAL A O 1
ATOM 2724 N N . GLY A 1 362 ? -12.914 -11.864 42.725 1.00 26.17 362 GLY A N 1
ATOM 2725 C CA . GLY A 1 362 ? -11.718 -11.679 43.539 1.00 26.17 362 GLY A CA 1
ATOM 2726 C C . GLY A 1 362 ? -12.113 -10.892 44.781 1.00 26.17 362 GLY A C 1
ATOM 2727 O O . GLY A 1 362 ? -12.762 -9.855 44.674 1.00 26.17 362 GLY A O 1
ATOM 2728 N N . SER A 1 363 ? -11.803 -11.420 45.962 1.00 27.12 363 SER A N 1
ATOM 2729 C CA . SER A 1 363 ? -12.178 -10.841 47.253 1.00 27.12 363 SER A CA 1
ATOM 2730 C C . SER A 1 363 ? -11.606 -9.432 47.416 1.00 27.12 363 SER A C 1
ATOM 2732 O O . SER A 1 363 ? -10.404 -9.262 47.615 1.00 27.12 363 SER A O 1
ATOM 2734 N N . VAL A 1 364 ? -12.474 -8.423 47.364 1.00 29.12 364 VAL A N 1
ATOM 2735 C CA . VAL A 1 364 ? -12.135 -7.042 47.720 1.00 29.12 364 VAL A CA 1
ATOM 2736 C C . VAL A 1 364 ? -12.121 -6.950 49.245 1.00 29.12 364 VAL A C 1
ATOM 2738 O O . VAL A 1 364 ? -13.167 -6.874 49.888 1.00 29.12 364 VAL A O 1
ATOM 2741 N N . GLY A 1 365 ? -10.931 -7.018 49.840 1.00 26.72 365 GLY A N 1
ATOM 2742 C CA . GLY A 1 365 ? -10.736 -6.727 51.257 1.00 26.72 365 GLY A CA 1
ATOM 2743 C C . GLY A 1 365 ? -10.820 -5.221 51.493 1.00 26.72 365 GLY A C 1
ATOM 2744 O O . GLY A 1 365 ? -9.914 -4.486 51.114 1.00 26.72 365 GLY A O 1
ATOM 2745 N N . PHE A 1 366 ? -11.899 -4.752 52.119 1.00 29.09 366 PHE A N 1
ATOM 2746 C CA . PHE A 1 366 ? -11.987 -3.377 52.610 1.00 29.09 366 PHE A CA 1
ATOM 2747 C C . PHE A 1 366 ? -11.215 -3.256 53.929 1.00 29.09 366 PHE A C 1
ATOM 2749 O O . PHE A 1 366 ? -11.617 -3.816 54.947 1.00 29.09 366 PHE A O 1
ATOM 2756 N N . SER A 1 367 ? -10.117 -2.501 53.921 1.00 30.83 367 SER A N 1
ATOM 2757 C CA . SER A 1 367 ? -9.485 -1.988 55.137 1.00 30.83 367 SER A CA 1
ATOM 2758 C C . SER A 1 367 ? -10.143 -0.653 55.494 1.00 30.83 367 SER A C 1
ATOM 2760 O O . SER A 1 367 ? -9.923 0.359 54.830 1.00 30.83 367 SER A O 1
ATOM 2762 N N . SER A 1 368 ? -11.003 -0.648 56.514 1.00 32.03 368 SER A N 1
ATOM 2763 C CA . SER A 1 368 ? -11.573 0.577 57.077 1.00 32.03 368 SER A CA 1
ATOM 2764 C C . SER A 1 368 ? -10.590 1.189 58.081 1.00 32.03 368 SER A C 1
ATOM 2766 O O . SER A 1 368 ? -10.539 0.776 59.240 1.00 32.03 368 SER A O 1
ATOM 2768 N N . GLY A 1 369 ? -9.807 2.176 57.647 1.00 30.55 369 GLY A N 1
ATOM 2769 C CA . GLY A 1 369 ? -9.028 3.031 58.542 1.00 30.55 369 GLY A CA 1
ATOM 2770 C C . GLY A 1 369 ? -9.933 4.063 59.214 1.00 30.55 369 GLY A C 1
ATOM 2771 O O . GLY A 1 369 ? -10.309 5.054 58.593 1.00 30.55 369 GLY A O 1
ATOM 2772 N N . GLY A 1 370 ? -10.309 3.814 60.469 1.00 28.28 370 GLY A N 1
ATOM 2773 C CA . GLY A 1 370 ? -11.010 4.781 61.311 1.00 28.28 370 GLY A CA 1
ATOM 2774 C C . GLY A 1 370 ? -10.088 5.932 61.717 1.00 28.28 370 GLY A C 1
ATOM 2775 O O . GLY A 1 370 ? -8.983 5.706 62.203 1.00 28.28 370 GLY A O 1
ATOM 2776 N N . VAL A 1 371 ? -10.559 7.163 61.531 1.00 36.28 371 VAL A N 1
ATOM 2777 C CA . VAL A 1 371 ? -9.943 8.375 62.080 1.00 36.28 371 VAL A CA 1
ATOM 2778 C C . VAL A 1 371 ? -10.499 8.571 63.489 1.00 36.28 371 VAL A C 1
ATOM 2780 O O . VAL A 1 371 ? -11.696 8.804 63.648 1.00 36.28 371 VAL A O 1
ATOM 2783 N N . SER A 1 372 ? -9.651 8.453 64.511 1.00 33.69 372 SER A N 1
ATOM 2784 C CA . SER A 1 372 ? -9.959 8.942 65.855 1.00 33.69 372 SER A CA 1
ATOM 2785 C C . SER A 1 372 ? -9.510 10.397 65.979 1.00 33.69 372 SER A C 1
ATOM 2787 O O . SER A 1 372 ? -8.371 10.720 65.638 1.00 33.69 372 SER A O 1
ATOM 2789 N N . SER A 1 373 ? -10.445 11.221 66.448 1.00 41.62 373 SER A N 1
ATOM 2790 C CA . SER A 1 373 ? -10.324 12.623 66.871 1.00 41.62 373 SER A CA 1
ATOM 2791 C C . SER A 1 373 ? -9.147 12.926 67.785 1.00 41.62 373 SER A C 1
ATOM 2793 O O . SER A 1 373 ? -8.897 12.072 68.669 1.00 41.62 373 SER A O 1
#

pLDDT: mean 70.4, std 18.14, range [24.2, 95.56]